Protein AF-A0A1G0GWK0-F1 (afdb_monomer)

Structure (mmCIF, N/CA/C/O backbone):
data_AF-A0A1G0GWK0-F1
#
_entry.id   AF-A0A1G0GWK0-F1
#
loop_
_atom_site.group_PDB
_atom_site.id
_atom_site.type_symbol
_atom_site.label_atom_id
_atom_site.label_alt_id
_atom_site.label_comp_id
_atom_site.label_asym_id
_atom_site.label_entity_id
_atom_site.label_seq_id
_atom_site.pdbx_PDB_ins_code
_atom_site.Cartn_x
_atom_site.Cartn_y
_atom_site.Cartn_z
_atom_site.occupancy
_atom_site.B_iso_or_equiv
_atom_site.auth_seq_id
_atom_site.auth_comp_id
_atom_site.auth_asym_id
_atom_site.auth_atom_id
_atom_site.pdbx_PDB_model_num
ATOM 1 N N . MET A 1 1 ? -41.507 -50.894 -5.146 1.00 41.31 1 MET A N 1
ATOM 2 C CA . MET A 1 1 ? -40.171 -50.684 -4.554 1.00 41.31 1 MET A CA 1
ATOM 3 C C . MET A 1 1 ? -39.575 -49.450 -5.213 1.00 41.31 1 MET A C 1
ATOM 5 O O . MET A 1 1 ? -39.566 -49.416 -6.433 1.00 41.31 1 MET A O 1
ATOM 9 N N . PHE A 1 2 ? -39.192 -48.465 -4.396 1.00 44.91 2 PHE A N 1
ATOM 10 C CA . PHE A 1 2 ? -38.418 -47.251 -4.705 1.00 44.91 2 PHE A CA 1
ATOM 11 C C . PHE A 1 2 ? -38.977 -46.267 -5.744 1.00 44.91 2 PHE A C 1
ATOM 13 O O . PHE A 1 2 ? -38.664 -46.309 -6.928 1.00 44.91 2 PHE A O 1
ATOM 20 N N . ARG A 1 3 ? -39.774 -45.314 -5.246 1.00 40.47 3 ARG A N 1
ATOM 21 C CA . ARG A 1 3 ? -39.904 -43.981 -5.837 1.00 40.47 3 ARG A CA 1
ATOM 22 C C . ARG A 1 3 ? -39.007 -43.086 -4.974 1.00 40.47 3 ARG A C 1
ATOM 24 O O . ARG A 1 3 ? -39.454 -42.626 -3.931 1.00 40.47 3 ARG A O 1
ATOM 31 N N . ASP A 1 4 ? -37.729 -42.977 -5.331 1.00 44.66 4 ASP A N 1
ATOM 32 C CA . ASP A 1 4 ? -36.796 -42.113 -4.606 1.00 44.66 4 ASP A CA 1
ATOM 33 C C . ASP A 1 4 ? -37.196 -40.653 -4.833 1.00 44.66 4 ASP A C 1
ATOM 35 O O . ASP A 1 4 ? -37.146 -40.127 -5.948 1.00 44.66 4 ASP A O 1
ATOM 39 N N . GLU A 1 5 ? -37.647 -40.014 -3.757 1.00 48.47 5 GLU A N 1
ATOM 40 C CA . GLU A 1 5 ? -37.810 -38.572 -3.660 1.00 48.47 5 GLU A CA 1
ATOM 41 C C . GLU A 1 5 ? -36.433 -37.918 -3.784 1.00 48.47 5 GLU A C 1
ATOM 43 O O . GLU A 1 5 ? -35.683 -37.799 -2.816 1.00 48.47 5 GLU A O 1
ATOM 48 N N . PHE A 1 6 ? -36.096 -37.438 -4.979 1.00 46.56 6 PHE A N 1
ATOM 49 C CA . PHE A 1 6 ? -35.069 -36.412 -5.112 1.00 46.56 6 PHE A CA 1
ATOM 50 C C . PHE A 1 6 ? -35.643 -35.103 -4.555 1.00 46.56 6 PHE A C 1
ATOM 52 O O . PHE A 1 6 ? -36.141 -34.251 -5.289 1.00 46.56 6 PHE A O 1
ATOM 59 N N . GLN A 1 7 ? -35.605 -34.941 -3.230 1.00 51.09 7 GLN A N 1
ATOM 60 C CA . GLN A 1 7 ? -35.733 -33.620 -2.633 1.00 51.09 7 GLN A CA 1
ATOM 61 C C . GLN A 1 7 ? -34.486 -32.825 -3.019 1.00 51.09 7 GLN A C 1
ATOM 63 O O . GLN A 1 7 ? -33.427 -32.961 -2.405 1.00 51.09 7 GLN A O 1
ATOM 68 N N . SER A 1 8 ? -34.588 -32.002 -4.065 1.00 58.47 8 SER A N 1
ATOM 69 C CA . SER A 1 8 ? -33.568 -30.997 -4.335 1.00 58.47 8 SER A CA 1
ATOM 70 C C . SER A 1 8 ? -33.586 -30.021 -3.165 1.00 58.47 8 SER A C 1
ATOM 72 O O . SER A 1 8 ? -34.461 -29.158 -3.068 1.00 58.47 8 SER A O 1
ATOM 74 N N . LYS A 1 9 ? -32.653 -30.188 -2.231 1.00 62.06 9 LYS A N 1
ATOM 75 C CA . LYS A 1 9 ? -32.459 -29.233 -1.149 1.00 62.06 9 LYS A CA 1
ATOM 76 C C . LYS A 1 9 ? -32.056 -27.909 -1.799 1.00 62.06 9 LYS A C 1
ATOM 78 O O . LYS A 1 9 ? -30.954 -27.796 -2.334 1.00 62.06 9 LYS A O 1
ATOM 83 N N . ILE A 1 10 ? -32.974 -26.945 -1.837 1.00 62.72 10 ILE A N 1
ATOM 84 C CA . ILE A 1 10 ? -32.680 -25.601 -2.331 1.00 62.72 10 ILE A CA 1
ATOM 85 C C . ILE A 1 10 ? -31.721 -24.982 -1.320 1.00 62.72 10 ILE A C 1
ATOM 87 O O . ILE A 1 10 ? -32.115 -24.677 -0.199 1.00 62.72 10 ILE A O 1
ATOM 91 N N . PHE A 1 11 ? -30.457 -24.848 -1.710 1.00 58.50 11 PHE A N 1
ATOM 92 C CA . PHE A 1 11 ? -29.484 -24.085 -0.944 1.00 58.50 11 PHE A CA 1
ATOM 93 C C . PHE A 1 11 ? -29.756 -22.606 -1.169 1.00 58.50 11 PHE A C 1
ATOM 95 O O . PHE A 1 11 ? -29.617 -22.094 -2.282 1.00 58.50 11 PHE A O 1
ATOM 102 N N . THR A 1 12 ? -30.162 -21.923 -0.109 1.00 66.56 12 THR A N 1
ATOM 103 C CA . THR A 1 12 ? -30.250 -20.472 -0.101 1.00 66.56 12 THR A CA 1
ATOM 104 C C . THR A 1 12 ? -28.905 -19.881 0.290 1.00 66.56 12 THR A C 1
ATOM 106 O O . THR A 1 12 ? -28.036 -20.533 0.869 1.00 66.56 12 THR A O 1
ATOM 109 N N . LEU A 1 13 ? -28.726 -18.598 0.001 1.00 65.44 13 LEU A N 1
ATOM 110 C CA . LEU A 1 13 ? -27.502 -17.889 0.345 1.00 65.44 13 LEU A CA 1
ATOM 111 C C . LEU A 1 13 ? -27.291 -17.810 1.878 1.00 65.44 13 LEU A C 1
ATOM 113 O O . LEU A 1 13 ? -26.202 -17.472 2.325 1.00 65.44 13 LEU A O 1
ATOM 117 N N . ALA A 1 14 ? -28.320 -18.097 2.690 1.00 66.75 14 ALA A N 1
ATOM 118 C CA . ALA A 1 14 ? -28.254 -18.136 4.154 1.00 66.75 14 ALA A CA 1
ATOM 119 C C . ALA A 1 14 ? -27.715 -19.477 4.677 1.00 66.75 14 ALA A C 1
ATOM 121 O O . ALA A 1 14 ? -27.259 -19.554 5.814 1.00 66.75 14 ALA A O 1
ATOM 122 N N . ASP A 1 15 ? -27.727 -20.509 3.830 1.00 73.75 15 ASP A N 1
ATOM 123 C CA . ASP A 1 15 ? -27.203 -21.841 4.137 1.00 73.75 15 ASP A CA 1
ATOM 124 C C . ASP A 1 15 ? -25.694 -21.950 3.856 1.00 73.75 15 ASP A C 1
ATOM 126 O O . ASP A 1 15 ? -25.072 -22.979 4.129 1.00 73.75 15 ASP A O 1
ATOM 130 N N . LEU A 1 16 ? -25.089 -20.899 3.288 1.00 70.62 16 LEU A N 1
ATOM 131 C CA . LEU A 1 16 ? -23.655 -20.841 3.031 1.00 70.62 16 LEU A CA 1
ATOM 132 C C . LEU A 1 16 ? -22.878 -20.552 4.324 1.00 70.62 16 LEU A C 1
ATOM 134 O O . LEU A 1 16 ? -23.284 -19.692 5.108 1.00 70.62 16 LEU A O 1
ATOM 138 N N . PRO A 1 17 ? -21.711 -21.193 4.528 1.00 72.88 17 PRO A N 1
ATOM 139 C CA . PRO A 1 17 ? -20.838 -20.875 5.647 1.00 72.88 17 PRO A CA 1
ATOM 140 C C . PRO A 1 17 ? -20.476 -19.389 5.667 1.00 72.88 17 PRO A C 1
ATOM 142 O O . PRO A 1 17 ? -20.107 -18.816 4.635 1.00 72.88 17 PRO A O 1
ATOM 145 N N . SER A 1 18 ? -20.500 -18.789 6.859 1.00 65.44 18 SER A N 1
ATOM 146 C CA . SER A 1 18 ? -20.156 -17.380 7.093 1.00 65.44 18 SER A CA 1
ATOM 147 C C . SER A 1 18 ? -18.813 -17.012 6.463 1.00 65.44 18 SER A C 1
ATOM 149 O O . SER A 1 18 ? -18.661 -15.936 5.904 1.00 65.44 18 SER A O 1
ATOM 151 N N . GLU A 1 19 ? -17.864 -17.943 6.481 1.00 63.78 19 GLU A N 1
ATOM 152 C CA . GLU A 1 19 ? -16.523 -17.812 5.914 1.00 63.78 19 GLU A CA 1
ATOM 153 C C . GLU A 1 19 ? -16.515 -17.642 4.385 1.00 63.78 19 GLU A C 1
ATOM 155 O O . GLU A 1 19 ? -15.730 -16.859 3.853 1.00 63.78 19 GLU A O 1
ATOM 160 N N . ILE A 1 20 ? -17.414 -18.322 3.661 1.00 65.62 20 ILE A N 1
ATOM 161 C CA . ILE A 1 20 ? -17.544 -18.185 2.201 1.00 65.62 20 ILE A CA 1
ATOM 162 C C . ILE A 1 20 ? -18.174 -16.836 1.854 1.00 65.62 20 ILE A C 1
ATOM 164 O O . ILE A 1 20 ? -17.690 -16.133 0.963 1.00 65.62 20 ILE A O 1
ATOM 168 N N . LEU A 1 21 ? -19.219 -16.449 2.587 1.00 66.25 21 LEU A N 1
ATOM 169 C CA . LEU A 1 21 ? -19.873 -15.155 2.407 1.00 66.25 21 LEU A CA 1
ATOM 170 C C . LEU A 1 21 ? -18.905 -13.999 2.727 1.00 66.25 21 LEU A C 1
ATOM 172 O O . LEU A 1 21 ? -18.841 -13.016 1.988 1.00 66.25 21 LEU A O 1
ATOM 176 N N . GLN A 1 22 ? -18.091 -14.149 3.776 1.00 60.97 22 GLN A N 1
ATOM 177 C CA . GLN A 1 22 ? -17.160 -13.125 4.251 1.00 60.97 22 GLN A CA 1
ATOM 178 C C . GLN A 1 22 ? -15.918 -12.965 3.378 1.00 60.97 22 GLN A C 1
ATOM 180 O O . GLN A 1 22 ? -15.564 -11.846 3.019 1.00 60.97 22 GLN A O 1
ATOM 185 N N . ASN A 1 23 ? -15.274 -14.068 3.001 1.00 59.81 23 ASN A N 1
ATOM 186 C CA . ASN A 1 23 ? -13.989 -14.009 2.305 1.00 59.81 23 ASN A CA 1
ATOM 187 C C . ASN A 1 23 ? -14.124 -13.967 0.785 1.00 59.81 23 ASN A C 1
ATOM 189 O O . ASN A 1 23 ? -13.187 -13.567 0.099 1.00 59.81 23 ASN A O 1
ATOM 193 N N . ARG A 1 24 ? -15.260 -14.411 0.226 1.00 62.31 24 ARG A N 1
ATOM 194 C CA . ARG A 1 24 ? -15.440 -14.437 -1.230 1.00 62.31 24 ARG A CA 1
ATOM 195 C C . ARG A 1 24 ? -16.438 -13.416 -1.726 1.00 62.31 24 ARG A C 1
ATOM 197 O O . ARG A 1 24 ? -16.089 -12.721 -2.667 1.00 62.31 24 ARG A O 1
ATOM 204 N N . MET A 1 25 ? -17.627 -13.288 -1.137 1.00 65.44 25 MET A N 1
ATOM 205 C CA . MET A 1 25 ? -18.639 -12.369 -1.684 1.00 65.44 25 MET A CA 1
ATOM 206 C C . MET A 1 25 ? -18.322 -10.897 -1.407 1.00 65.44 25 MET A C 1
ATOM 208 O O . MET A 1 25 ? -18.443 -10.076 -2.312 1.00 65.44 25 MET A O 1
ATOM 212 N N . ALA A 1 26 ? -17.841 -10.568 -0.207 1.00 61.34 26 ALA A N 1
ATOM 213 C CA . ALA A 1 26 ? -17.486 -9.199 0.188 1.00 61.34 26 ALA A CA 1
ATOM 214 C C . ALA A 1 26 ? -16.550 -8.489 -0.793 1.00 61.34 26 ALA A C 1
ATOM 216 O O . ALA A 1 26 ? -16.709 -7.310 -1.098 1.00 61.34 26 ALA A O 1
ATOM 217 N N . CYS A 1 27 ? -15.569 -9.230 -1.308 1.00 58.72 27 CYS A N 1
ATOM 218 C CA . CYS A 1 27 ? -14.576 -8.703 -2.231 1.00 58.72 27 CYS A CA 1
ATOM 219 C C . CYS A 1 27 ? -15.203 -8.266 -3.566 1.00 58.72 27 CYS A C 1
ATOM 221 O O . CYS A 1 27 ? -14.653 -7.391 -4.235 1.00 58.72 27 CYS A O 1
ATOM 223 N N . TRP A 1 28 ? -16.370 -8.802 -3.938 1.00 64.62 28 TRP A N 1
ATOM 224 C CA . TRP A 1 28 ? -17.066 -8.470 -5.186 1.00 64.62 28 TRP A CA 1
ATOM 225 C C . TRP A 1 28 ? -18.140 -7.401 -5.013 1.00 64.62 28 TRP A C 1
ATOM 227 O O . TRP A 1 28 ? -18.301 -6.587 -5.914 1.00 64.62 28 TRP A O 1
ATOM 237 N N . LEU A 1 29 ? -18.780 -7.322 -3.847 1.00 70.31 29 LEU A N 1
ATOM 238 C CA . LEU A 1 29 ? -19.863 -6.372 -3.581 1.00 70.31 29 LEU A CA 1
ATOM 239 C C . LEU A 1 29 ? -19.340 -4.956 -3.292 1.00 70.31 29 LEU A C 1
ATOM 241 O O . LEU A 1 29 ? -18.248 -4.780 -2.734 1.00 70.31 29 LEU A O 1
ATOM 245 N N . ASP A 1 30 ? -20.087 -3.938 -3.706 1.00 63.88 30 ASP A N 1
ATOM 246 C CA . ASP A 1 30 ? -19.838 -2.545 -3.324 1.00 63.88 30 ASP A CA 1
ATOM 247 C C . ASP A 1 30 ? -20.617 -2.151 -2.051 1.00 63.88 30 ASP A C 1
ATOM 249 O O . ASP A 1 30 ? -21.345 -2.958 -1.470 1.00 63.88 30 ASP A O 1
ATOM 253 N N . ALA A 1 31 ? -20.428 -0.922 -1.558 1.00 63.38 31 ALA A N 1
ATOM 254 C CA . ALA A 1 31 ? -21.109 -0.467 -0.343 1.00 63.38 31 ALA A CA 1
ATOM 255 C C . ALA A 1 31 ? -22.639 -0.471 -0.469 1.00 63.38 31 ALA A C 1
ATOM 257 O O . ALA A 1 31 ? -23.332 -0.702 0.527 1.00 63.38 31 ALA A O 1
ATOM 258 N N . GLN A 1 32 ? -23.170 -0.208 -1.663 1.00 67.81 32 GLN A N 1
ATOM 259 C CA . GLN A 1 32 ? -24.605 -0.128 -1.887 1.00 67.81 32 GLN A CA 1
ATOM 260 C C . GLN A 1 32 ? -25.221 -1.525 -1.886 1.00 67.81 32 GLN A C 1
ATOM 262 O O . GLN A 1 32 ? -26.211 -1.754 -1.190 1.00 67.81 32 GLN A O 1
ATOM 267 N N . ASP A 1 33 ? -24.571 -2.475 -2.552 1.00 74.19 33 ASP A N 1
ATOM 268 C CA . ASP A 1 33 ? -24.939 -3.884 -2.509 1.00 74.19 33 ASP A CA 1
ATOM 269 C C . ASP A 1 33 ? -24.912 -4.419 -1.076 1.00 74.19 33 ASP A C 1
ATOM 271 O O . ASP A 1 33 ? -25.891 -5.001 -0.608 1.00 74.19 33 ASP A O 1
ATOM 275 N N . LEU A 1 34 ? -23.824 -4.178 -0.335 1.00 70.44 34 LEU A N 1
ATOM 276 C CA . LEU A 1 34 ? -23.693 -4.619 1.059 1.00 70.44 34 LEU A CA 1
ATOM 277 C C . LEU A 1 34 ? -24.789 -4.018 1.954 1.00 70.44 34 LEU A C 1
ATOM 279 O O . LEU A 1 34 ? -25.343 -4.715 2.808 1.00 70.44 34 LEU A O 1
ATOM 283 N N . SER A 1 35 ? -25.137 -2.745 1.739 1.00 68.19 35 SER A N 1
ATOM 284 C CA . SER A 1 35 ? -26.237 -2.075 2.438 1.00 68.19 35 SER A CA 1
ATOM 285 C C . SER A 1 35 ? -27.580 -2.732 2.127 1.00 68.19 35 SER A C 1
ATOM 287 O O . SER A 1 35 ? -28.302 -3.098 3.057 1.00 68.19 35 SER A O 1
ATOM 289 N N . HIS A 1 36 ? -27.893 -2.959 0.848 1.00 75.75 36 HIS A N 1
ATOM 290 C CA . HIS A 1 36 ? -29.125 -3.628 0.439 1.00 75.75 36 HIS A CA 1
ATOM 291 C C . HIS A 1 36 ? -29.212 -5.036 1.029 1.00 75.75 36 HIS A C 1
ATOM 293 O O . HIS A 1 36 ? -30.216 -5.371 1.654 1.00 75.75 36 HIS A O 1
ATOM 299 N N . PHE A 1 37 ? -28.142 -5.832 0.942 1.00 73.38 37 PHE A N 1
ATOM 300 C CA . PHE A 1 37 ? -28.111 -7.168 1.531 1.00 73.38 37 PHE A CA 1
ATOM 301 C C . PHE A 1 37 ? -28.345 -7.139 3.044 1.00 73.38 37 PHE A C 1
ATOM 303 O O . PHE A 1 37 ? -29.131 -7.943 3.549 1.00 73.38 37 PHE A O 1
ATOM 310 N N . SER A 1 38 ? -27.755 -6.180 3.766 1.00 73.31 38 SER A N 1
ATOM 311 C CA . SER A 1 38 ? -27.957 -6.029 5.214 1.00 73.31 38 SER A CA 1
ATOM 312 C C . SER A 1 38 ? -29.414 -5.756 5.615 1.00 73.31 38 SER A C 1
ATOM 314 O O . SER A 1 38 ? -29.785 -6.018 6.755 1.00 73.31 38 SER A O 1
ATOM 316 N N . GLN A 1 39 ? -30.251 -5.266 4.697 1.00 76.19 39 GLN A N 1
ATOM 317 C CA . GLN A 1 39 ? -31.659 -4.947 4.953 1.00 76.19 39 GLN A CA 1
ATOM 318 C C . GLN A 1 39 ? -32.609 -6.110 4.630 1.00 76.19 39 GLN A C 1
ATOM 320 O O . GLN A 1 39 ? -33.768 -6.084 5.035 1.00 76.19 39 GLN A O 1
ATOM 325 N N . THR A 1 40 ? -32.137 -7.143 3.924 1.00 81.25 40 THR A N 1
ATOM 326 C CA . THR A 1 40 ? -32.997 -8.246 3.453 1.00 81.25 40 THR A CA 1
ATOM 327 C C . THR A 1 40 ? -33.335 -9.281 4.525 1.00 81.25 40 THR A C 1
ATOM 329 O O . THR A 1 40 ? -34.378 -9.926 4.444 1.00 81.25 40 THR A O 1
ATOM 332 N N . SER A 1 41 ? -32.482 -9.477 5.535 1.00 75.38 41 SER A N 1
ATOM 333 C CA . SER A 1 41 ? -32.759 -10.408 6.636 1.00 75.38 41 SER A CA 1
ATOM 334 C C . SER A 1 41 ? -31.953 -10.062 7.883 1.00 75.38 41 SER A C 1
ATOM 336 O O . SER A 1 41 ? -30.902 -9.435 7.793 1.00 75.38 41 SER A O 1
ATOM 338 N N . HIS A 1 42 ? -32.401 -10.516 9.058 1.00 68.81 42 HIS A N 1
ATOM 339 C CA . HIS A 1 42 ? -31.651 -10.321 10.303 1.00 68.81 42 HIS A CA 1
ATOM 340 C C . HIS A 1 42 ? -30.299 -11.054 10.291 1.00 68.81 42 HIS A C 1
ATOM 342 O O . HIS A 1 42 ? -29.307 -10.522 10.780 1.00 68.81 42 HIS A O 1
ATOM 348 N N . SER A 1 43 ? -30.240 -12.241 9.678 1.00 70.25 43 SER A N 1
ATOM 349 C CA . SER A 1 43 ? -28.993 -12.992 9.499 1.00 70.25 43 SER A CA 1
ATOM 350 C C . SER A 1 43 ? -27.999 -12.205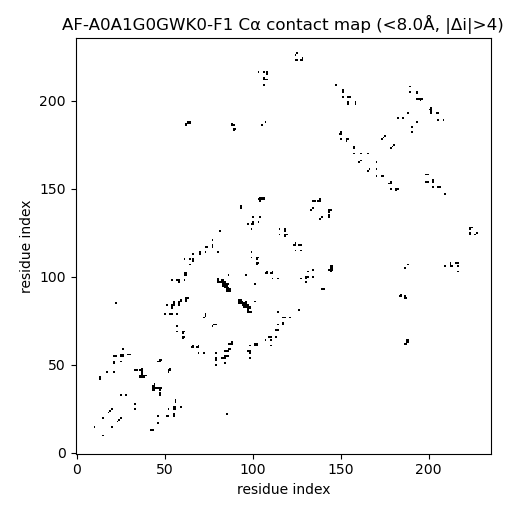 8.641 1.00 70.25 43 SER A C 1
ATOM 352 O O . SER A 1 43 ? -26.851 -12.007 9.038 1.00 70.25 43 SER A O 1
ATOM 354 N N . TYR A 1 44 ? -28.457 -11.637 7.525 1.00 69.06 44 TYR A N 1
ATOM 355 C CA . TYR A 1 44 ? -27.629 -10.789 6.673 1.00 69.06 44 TYR A CA 1
ATOM 356 C C . TYR A 1 44 ? -27.281 -9.467 7.330 1.00 69.06 44 TYR A C 1
ATOM 358 O O . TYR A 1 44 ? -26.132 -9.056 7.270 1.00 69.06 44 TYR A O 1
ATOM 366 N N . TYR A 1 45 ? -28.201 -8.835 8.045 1.00 69.50 45 TYR A N 1
ATOM 367 C CA . TYR A 1 45 ? -27.888 -7.685 8.879 1.00 69.50 45 TYR A CA 1
ATOM 368 C C . TYR A 1 45 ? -26.736 -7.994 9.841 1.00 69.50 45 TYR A C 1
ATOM 370 O O . TYR A 1 45 ? -25.764 -7.244 9.889 1.00 69.50 45 TYR A O 1
ATOM 378 N N . THR A 1 46 ? -26.789 -9.123 10.559 1.00 65.31 46 THR A N 1
ATOM 379 C CA . THR A 1 46 ? -25.702 -9.527 11.462 1.00 65.31 46 THR A CA 1
ATOM 380 C C . THR A 1 46 ? -24.411 -9.859 10.718 1.00 65.31 46 THR A C 1
ATOM 382 O O . THR A 1 46 ? -23.340 -9.489 11.190 1.00 65.31 46 THR A O 1
ATOM 385 N N . LEU A 1 47 ? -24.504 -10.478 9.539 1.00 62.56 47 LEU A N 1
ATOM 386 C CA . LEU A 1 47 ? -23.369 -10.841 8.696 1.00 62.56 47 LEU A CA 1
ATOM 387 C C . LEU A 1 47 ? -22.684 -9.608 8.081 1.00 62.56 47 LEU A C 1
ATOM 389 O O . LEU A 1 47 ? -21.467 -9.521 8.112 1.00 62.56 47 LEU A O 1
ATOM 393 N N . PHE A 1 48 ? -23.444 -8.632 7.579 1.00 59.41 48 PHE A N 1
ATOM 394 C CA . PHE A 1 48 ? -22.977 -7.401 6.918 1.00 59.41 48 PHE A CA 1
ATOM 395 C C . PHE A 1 48 ? -22.678 -6.253 7.887 1.00 59.41 48 PHE A C 1
ATOM 397 O O . PHE A 1 48 ? -21.902 -5.360 7.553 1.00 59.41 48 PHE A O 1
ATOM 404 N N . LYS A 1 49 ? -23.175 -6.312 9.129 1.00 60.41 49 LYS A N 1
ATOM 405 C CA . LYS A 1 49 ? -22.626 -5.532 10.250 1.00 60.41 49 LYS A CA 1
ATOM 406 C C . LYS A 1 49 ? -21.398 -6.176 10.898 1.00 60.41 49 LYS A C 1
ATOM 408 O O . LYS A 1 49 ? -20.783 -5.543 11.757 1.00 60.41 49 LYS A O 1
ATOM 413 N N . TYR A 1 50 ? -21.037 -7.397 10.504 1.00 61.25 50 TYR A N 1
ATOM 414 C CA . TYR A 1 50 ? -19.944 -8.154 11.101 1.00 61.25 50 TYR A CA 1
ATOM 415 C C . TYR A 1 50 ? -18.587 -7.489 10.798 1.00 61.25 50 TYR A C 1
ATOM 417 O O . TYR A 1 50 ? -18.326 -7.132 9.644 1.00 61.25 50 TYR A O 1
ATOM 425 N N . PRO A 1 51 ? -17.695 -7.341 11.797 1.00 65.38 51 PRO A N 1
ATOM 426 C CA . PRO A 1 51 ? -16.400 -6.683 11.618 1.00 65.38 51 PRO A CA 1
ATOM 427 C C . PRO A 1 51 ? -15.566 -7.223 10.436 1.00 65.38 51 PRO A C 1
ATOM 429 O O . PRO A 1 51 ? -15.059 -6.404 9.676 1.00 65.38 51 PRO A O 1
ATOM 432 N N . PRO A 1 52 ? -15.484 -8.544 10.175 1.00 70.44 52 PRO A N 1
ATOM 433 C CA . PRO A 1 52 ? -14.810 -9.101 8.998 1.00 70.44 52 PRO A CA 1
ATOM 434 C C . PRO A 1 52 ? -15.257 -8.542 7.644 1.00 70.44 52 PRO A C 1
ATOM 436 O O . PRO A 1 52 ? -14.408 -8.335 6.783 1.00 70.44 52 PRO A O 1
ATOM 439 N N . LEU A 1 53 ? -16.547 -8.234 7.446 1.00 75.50 53 LEU A N 1
ATOM 440 C CA . LEU A 1 53 ? -17.018 -7.669 6.174 1.00 75.50 53 LEU A CA 1
ATOM 441 C C . LEU A 1 53 ? -16.615 -6.209 5.995 1.00 75.50 53 LEU A C 1
ATOM 443 O O . LEU A 1 53 ? -16.189 -5.820 4.909 1.00 75.50 53 LEU A O 1
ATOM 447 N N . LYS A 1 54 ? -16.666 -5.416 7.067 1.00 82.69 54 LYS A N 1
ATOM 448 C CA . LYS A 1 54 ? -16.164 -4.036 7.043 1.00 82.69 54 LYS A CA 1
ATOM 449 C C . LYS A 1 54 ? -14.655 -3.979 6.820 1.00 82.69 54 LYS A C 1
ATOM 451 O O . LYS A 1 54 ? -14.186 -3.116 6.088 1.00 82.69 54 LYS A O 1
ATOM 456 N N . VAL A 1 55 ? -13.907 -4.914 7.406 1.00 88.50 55 VAL A N 1
ATOM 457 C CA . VAL A 1 55 ? -12.457 -5.039 7.199 1.00 88.50 55 VAL A CA 1
ATOM 458 C C . VAL A 1 55 ? -12.148 -5.435 5.759 1.00 88.50 55 VAL A C 1
ATOM 460 O O . VAL A 1 55 ? -11.307 -4.800 5.131 1.00 88.50 55 VAL A O 1
ATOM 463 N N . ALA A 1 56 ? -12.859 -6.420 5.203 1.00 86.12 56 ALA A N 1
ATOM 464 C CA . ALA A 1 56 ? -12.707 -6.808 3.802 1.00 86.12 56 ALA A CA 1
ATOM 465 C C . ALA A 1 56 ? -13.039 -5.648 2.848 1.00 86.12 56 ALA A C 1
ATOM 467 O O . ALA A 1 56 ? -12.322 -5.423 1.873 1.00 86.12 56 ALA A O 1
ATOM 468 N N . TYR A 1 57 ? -14.092 -4.879 3.146 1.00 87.50 57 TYR A N 1
ATOM 469 C CA . TYR A 1 57 ? -14.455 -3.700 2.365 1.00 87.50 57 TYR A CA 1
ATOM 470 C C . TYR A 1 57 ? -13.395 -2.595 2.464 1.00 87.50 57 TYR A C 1
ATOM 472 O O . TYR A 1 57 ? -12.967 -2.084 1.433 1.00 87.50 57 TYR A O 1
ATOM 480 N N . LEU A 1 58 ? -12.905 -2.280 3.669 1.00 94.38 58 LEU A N 1
ATOM 481 C CA . LEU A 1 58 ? -11.804 -1.334 3.867 1.00 94.38 58 LEU A CA 1
ATOM 482 C C . LEU A 1 58 ? -10.563 -1.762 3.073 1.00 94.38 58 LEU A C 1
ATOM 484 O O . LEU A 1 58 ? -10.042 -0.973 2.293 1.00 94.38 58 LEU A O 1
ATOM 488 N N . LEU A 1 59 ? -10.130 -3.020 3.207 1.00 95.38 59 LEU A N 1
ATOM 489 C CA . LEU A 1 59 ? -8.983 -3.562 2.473 1.00 95.38 59 LEU A CA 1
ATOM 490 C C . LEU A 1 59 ? -9.172 -3.455 0.958 1.00 95.38 59 LEU A C 1
ATOM 492 O O . LEU A 1 59 ? -8.239 -3.080 0.257 1.00 95.38 59 LEU A O 1
ATOM 496 N N . LYS A 1 60 ? -10.378 -3.721 0.447 1.00 93.62 60 LYS A N 1
ATOM 497 C CA . LYS A 1 60 ? -10.702 -3.544 -0.975 1.00 93.62 60 LYS A CA 1
ATOM 498 C C . LYS A 1 60 ? -10.496 -2.097 -1.430 1.00 93.62 60 LYS A C 1
ATOM 500 O O . LYS A 1 60 ? -9.934 -1.896 -2.503 1.00 93.62 60 LYS A O 1
ATOM 505 N N . GLN A 1 61 ? -10.933 -1.106 -0.650 1.00 95.19 61 GLN A N 1
ATOM 506 C CA . GLN A 1 61 ? -10.762 0.308 -1.017 1.00 95.19 61 GLN A CA 1
ATOM 507 C C . GLN A 1 61 ? -9.308 0.764 -0.915 1.00 95.19 61 GLN A C 1
ATOM 509 O O . GLN A 1 61 ? -8.814 1.456 -1.800 1.00 95.19 61 GLN A O 1
ATOM 514 N N . VAL A 1 62 ? -8.593 0.286 0.103 1.00 97.19 62 VAL A N 1
ATOM 515 C CA . VAL A 1 62 ? -7.159 0.534 0.269 1.00 97.19 62 VAL A CA 1
ATOM 516 C C . VAL A 1 62 ? -6.362 -0.037 -0.903 1.00 97.19 62 VAL A C 1
ATOM 518 O O . VAL A 1 62 ? -5.535 0.661 -1.477 1.00 97.19 62 VAL A O 1
ATOM 521 N N . VAL A 1 63 ? -6.650 -1.274 -1.319 1.00 95.56 63 VAL A N 1
ATOM 522 C CA . VAL A 1 63 ? -6.012 -1.904 -2.486 1.00 95.56 63 VAL A CA 1
ATOM 523 C C . VAL A 1 63 ? -6.276 -1.125 -3.769 1.00 95.56 63 VAL A C 1
ATOM 525 O O . VAL A 1 63 ? -5.392 -1.040 -4.613 1.00 95.56 63 VAL A O 1
ATOM 528 N N . LYS A 1 64 ? -7.475 -0.557 -3.923 1.00 93.81 64 LYS A N 1
ATOM 529 C CA . LYS A 1 64 ? -7.845 0.277 -5.074 1.00 93.81 64 LYS A CA 1
ATOM 530 C C . LYS A 1 64 ? -7.254 1.689 -5.024 1.00 93.81 64 LYS A C 1
ATOM 532 O O . LYS A 1 64 ? -7.379 2.410 -6.015 1.00 93.81 64 LYS A O 1
ATOM 537 N N . SER A 1 65 ? -6.637 2.066 -3.904 1.00 94.81 65 SER A N 1
ATOM 538 C CA . SER A 1 65 ? -6.194 3.427 -3.603 1.00 94.81 65 SER A CA 1
ATOM 539 C C . SER A 1 65 ? -7.328 4.454 -3.726 1.00 94.81 65 SER A C 1
ATOM 541 O O . SER A 1 65 ? -7.152 5.527 -4.296 1.00 94.81 65 SER A O 1
ATOM 543 N N . ASP A 1 66 ? -8.512 4.102 -3.212 1.00 95.38 66 ASP A N 1
ATOM 544 C CA . ASP A 1 66 ? -9.668 5.000 -3.108 1.00 95.38 66 ASP A CA 1
ATOM 545 C C . ASP A 1 66 ? -9.629 5.740 -1.762 1.00 95.38 66 ASP A C 1
ATOM 547 O O . ASP A 1 66 ? -10.130 5.259 -0.741 1.00 95.38 66 ASP A O 1
ATOM 551 N N . TYR A 1 67 ? -8.957 6.892 -1.763 1.00 95.81 67 TYR A N 1
ATOM 552 C CA . TYR A 1 67 ? -8.695 7.696 -0.570 1.00 95.81 67 TYR A CA 1
A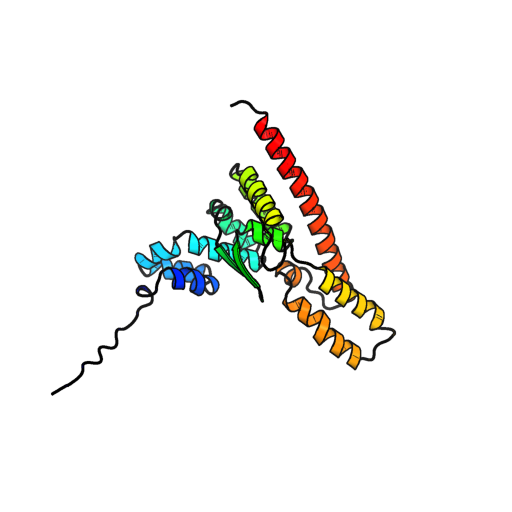TOM 553 C C . TYR A 1 67 ? -9.984 8.194 0.104 1.00 95.81 67 TYR A C 1
ATOM 555 O O . TYR A 1 67 ? -10.125 8.060 1.322 1.00 95.81 67 TYR A O 1
ATOM 563 N N . ASP A 1 68 ? -10.947 8.682 -0.681 1.00 95.69 68 ASP A N 1
ATOM 564 C CA . ASP A 1 68 ? -12.197 9.274 -0.186 1.00 95.69 68 ASP A CA 1
ATOM 565 C C . ASP A 1 68 ? -13.087 8.219 0.490 1.00 95.69 68 ASP A C 1
ATOM 567 O O . ASP A 1 68 ? -13.642 8.433 1.579 1.00 95.69 68 ASP A O 1
ATOM 571 N N . SER A 1 69 ? -13.196 7.036 -0.127 1.00 93.44 69 SER A N 1
ATOM 572 C CA . SER A 1 69 ? -13.930 5.915 0.461 1.00 93.44 69 SER A CA 1
ATOM 573 C C . SER A 1 69 ? -13.275 5.439 1.756 1.00 93.44 69 SER A C 1
ATOM 575 O O . SER A 1 69 ? -13.978 5.146 2.726 1.00 93.44 69 SER A O 1
ATOM 577 N N . VAL A 1 70 ? -11.940 5.360 1.799 1.00 97.00 70 VAL A N 1
ATOM 578 C CA . VAL A 1 70 ? -11.206 4.958 3.008 1.00 97.00 70 VAL A CA 1
ATOM 579 C C . VAL A 1 70 ? -11.432 5.955 4.140 1.00 97.00 70 VAL A C 1
ATOM 581 O O . VAL A 1 70 ? -11.780 5.532 5.242 1.00 97.00 70 VAL A O 1
ATOM 584 N N . GLU A 1 71 ? -11.310 7.257 3.884 1.00 96.81 71 GLU A N 1
ATOM 585 C CA . GLU A 1 71 ? -11.559 8.291 4.893 1.00 96.81 71 GLU A CA 1
ATOM 586 C C . GLU A 1 71 ? -12.992 8.202 5.442 1.00 96.81 71 GLU A C 1
ATOM 588 O O . GLU A 1 71 ? -13.198 8.144 6.656 1.00 96.81 71 GLU A O 1
ATOM 593 N N . THR A 1 72 ? -13.982 8.045 4.557 1.00 94.81 72 THR A N 1
ATOM 594 C CA . THR A 1 72 ? -15.392 7.869 4.943 1.00 94.81 72 THR A CA 1
ATOM 595 C C . THR A 1 72 ? -15.599 6.655 5.857 1.00 94.81 72 THR A C 1
ATOM 597 O O . THR A 1 72 ? -16.323 6.739 6.854 1.00 94.81 72 THR A O 1
ATOM 600 N N . ILE A 1 73 ? -14.967 5.516 5.550 1.00 92.94 73 ILE A N 1
ATOM 601 C CA . ILE A 1 73 ? -15.052 4.296 6.369 1.00 92.94 73 ILE A CA 1
ATOM 602 C C . ILE A 1 73 ? -14.406 4.519 7.744 1.00 92.94 73 ILE A C 1
ATOM 604 O O . ILE A 1 73 ? -14.965 4.107 8.764 1.00 92.94 73 ILE A O 1
ATOM 608 N N . LEU A 1 74 ? -13.239 5.164 7.789 1.00 95.88 74 LEU A N 1
ATOM 609 C CA . LEU A 1 74 ? -12.477 5.366 9.023 1.00 95.88 74 LEU A CA 1
ATOM 610 C C . LEU A 1 74 ? -13.090 6.429 9.942 1.00 95.88 74 LEU A C 1
ATOM 612 O O . LEU A 1 74 ? -12.999 6.298 11.166 1.00 95.88 74 LEU A O 1
ATOM 616 N N . GLU A 1 75 ? -13.775 7.429 9.386 1.00 94.69 75 GLU A N 1
ATOM 617 C CA . GLU A 1 75 ? -14.562 8.382 10.173 1.00 94.69 75 GLU A CA 1
ATOM 618 C C . GLU A 1 75 ? -15.695 7.679 10.928 1.00 94.69 75 GLU A C 1
ATOM 620 O O . GLU A 1 75 ? -15.942 7.977 12.098 1.00 94.69 75 GLU A O 1
ATOM 625 N N . GLN A 1 76 ? -16.334 6.694 10.290 1.00 90.81 76 GLN A N 1
ATOM 626 C CA . GLN A 1 76 ? -17.374 5.881 10.919 1.00 90.81 76 GLN A CA 1
ATOM 627 C C . GLN A 1 76 ? -16.798 4.908 11.954 1.00 90.81 76 GLN A C 1
ATOM 629 O O . GLN A 1 76 ? -17.356 4.769 13.044 1.00 90.81 76 GLN A O 1
ATOM 634 N N . ASP A 1 77 ? -15.709 4.208 11.618 1.00 91.19 77 ASP A N 1
ATOM 635 C CA . ASP A 1 77 ? -15.122 3.182 12.481 1.00 91.19 77 ASP A CA 1
ATOM 636 C C . ASP A 1 77 ? -13.612 2.991 12.252 1.00 91.19 77 ASP A C 1
ATOM 638 O O . ASP A 1 77 ? -13.156 2.083 11.556 1.00 91.19 77 ASP A O 1
ATOM 642 N N . ALA A 1 78 ? -12.806 3.813 12.922 1.00 95.25 78 ALA A N 1
ATOM 643 C CA . ALA A 1 78 ? -11.349 3.684 12.897 1.00 95.25 78 ALA A CA 1
ATOM 644 C C . ALA A 1 78 ? -10.818 2.385 13.542 1.00 95.25 78 ALA A C 1
ATOM 646 O O . ALA A 1 78 ? -9.664 2.025 13.317 1.00 95.25 78 ALA A O 1
ATOM 647 N N . SER A 1 79 ? -11.626 1.651 14.327 1.00 93.44 79 SER A N 1
ATOM 648 C CA . SER A 1 79 ? -11.167 0.404 14.966 1.00 93.44 79 SER A CA 1
ATOM 649 C C . SER A 1 79 ? -10.858 -0.701 13.950 1.00 93.44 79 SER A C 1
ATOM 651 O O . SER A 1 79 ? -10.129 -1.647 14.258 1.00 93.44 79 SER A O 1
ATOM 653 N N . LEU A 1 80 ? -11.356 -0.550 12.718 1.00 94.00 80 LEU A N 1
ATOM 654 C CA . LEU A 1 80 ? -11.067 -1.426 11.586 1.00 94.00 80 LEU A CA 1
ATOM 655 C C . LEU A 1 80 ? -9.572 -1.459 11.230 1.00 94.00 80 LEU A C 1
ATOM 657 O O . LEU A 1 80 ? -9.100 -2.493 10.766 1.00 94.00 80 LEU A O 1
ATOM 661 N N . LEU A 1 81 ? -8.806 -0.396 11.514 1.00 97.38 81 LEU A N 1
ATOM 662 C CA . LEU A 1 81 ? -7.350 -0.360 11.290 1.00 97.38 81 LEU A CA 1
ATOM 663 C C . LEU A 1 81 ? -6.579 -1.386 12.130 1.00 97.38 81 LEU A C 1
ATOM 665 O O . LEU A 1 81 ? -5.457 -1.747 11.785 1.00 97.38 81 LEU A O 1
ATOM 669 N N . LEU A 1 82 ? -7.164 -1.857 13.233 1.00 96.44 82 LEU A N 1
ATOM 670 C CA . LEU A 1 82 ? -6.555 -2.846 14.130 1.00 96.44 82 LEU A CA 1
ATOM 671 C C . LEU A 1 82 ? -6.867 -4.286 13.725 1.00 96.44 82 LEU A C 1
ATOM 673 O O . LEU A 1 82 ? -6.412 -5.232 14.367 1.00 96.44 82 LEU A O 1
ATOM 677 N N . ARG A 1 83 ? -7.712 -4.471 12.712 1.00 93.50 83 ARG A N 1
ATOM 678 C CA . ARG A 1 83 ? -8.197 -5.782 12.305 1.00 93.50 83 ARG A CA 1
ATOM 679 C C . ARG A 1 83 ? -7.468 -6.231 11.052 1.00 93.50 83 ARG A C 1
ATOM 681 O O . ARG A 1 83 ? -7.303 -5.472 10.100 1.00 93.50 83 ARG A O 1
ATOM 688 N N . LYS A 1 84 ? -7.066 -7.496 11.065 1.00 92.00 84 LYS A N 1
ATOM 689 C CA . LYS A 1 84 ? -6.483 -8.170 9.915 1.00 92.00 84 LYS A CA 1
ATOM 690 C C . LYS A 1 84 ? -7.569 -8.837 9.086 1.00 92.00 84 LYS A C 1
ATOM 692 O O . LYS A 1 84 ? -8.608 -9.242 9.610 1.00 92.00 84 LYS A O 1
ATOM 697 N N . GLY A 1 85 ? -7.323 -8.937 7.791 1.00 89.19 85 GLY A N 1
ATOM 698 C CA . GLY A 1 85 ? -8.208 -9.605 6.852 1.00 89.19 85 GLY A CA 1
ATOM 699 C C . GLY A 1 85 ? -7.455 -10.095 5.626 1.00 89.19 85 GLY A C 1
ATOM 700 O O . GLY A 1 85 ? -6.224 -10.156 5.608 1.00 89.19 85 GLY A O 1
ATOM 701 N N . GLN A 1 86 ? -8.216 -10.456 4.598 1.00 89.94 86 GLN A N 1
ATOM 702 C CA . GLN A 1 86 ? -7.678 -10.836 3.301 1.00 89.94 86 GLN A CA 1
ATOM 703 C C . GLN A 1 86 ? -7.740 -9.645 2.342 1.00 89.94 86 GLN A C 1
ATOM 705 O O . GLN A 1 86 ? -8.804 -9.056 2.150 1.00 89.94 86 GLN A O 1
ATOM 710 N N . ALA A 1 87 ? -6.614 -9.327 1.708 1.00 90.44 87 ALA A N 1
ATOM 711 C CA . ALA A 1 87 ? -6.541 -8.334 0.641 1.00 90.44 87 ALA A CA 1
ATOM 712 C C . ALA A 1 87 ? -6.199 -9.023 -0.682 1.00 90.44 87 ALA A C 1
ATOM 714 O O . ALA A 1 87 ? -5.318 -9.884 -0.727 1.00 90.44 87 ALA A O 1
ATOM 715 N N . ARG A 1 88 ? -6.886 -8.648 -1.764 1.00 89.88 88 ARG A N 1
ATOM 716 C CA . ARG A 1 88 ? -6.602 -9.141 -3.117 1.00 89.88 88 ARG A CA 1
ATOM 717 C C . ARG A 1 88 ? -6.239 -7.974 -4.017 1.00 89.88 88 ARG A C 1
ATOM 719 O O . ARG A 1 88 ? -7.116 -7.194 -4.368 1.00 89.88 88 ARG A O 1
ATOM 726 N N . ASP A 1 89 ? -4.978 -7.925 -4.411 1.00 87.12 89 ASP A N 1
ATOM 727 C CA . ASP A 1 89 ? -4.370 -6.883 -5.233 1.00 87.12 89 ASP A CA 1
ATOM 728 C C . ASP A 1 89 ? -3.915 -7.487 -6.560 1.00 87.12 89 ASP A C 1
ATOM 730 O O . ASP A 1 89 ? -2.946 -8.229 -6.560 1.00 87.12 89 ASP A O 1
ATOM 734 N N . CYS A 1 90 ? -4.627 -7.219 -7.662 1.00 77.81 90 CYS A N 1
ATOM 735 C CA . CYS A 1 90 ? -4.372 -7.731 -9.021 1.00 77.81 90 CYS A CA 1
ATOM 736 C C . CYS A 1 90 ? -3.970 -9.224 -9.098 1.00 77.81 90 CYS A C 1
ATOM 738 O O . CYS A 1 90 ? -4.826 -10.083 -9.319 1.00 77.81 90 CYS A O 1
ATOM 740 N N . CYS A 1 91 ? -2.681 -9.532 -8.923 1.00 81.81 91 CYS A N 1
ATOM 741 C CA . CYS A 1 91 ? -2.061 -10.862 -8.976 1.00 81.81 91 CYS A CA 1
ATOM 742 C C . CYS A 1 91 ? -1.661 -11.452 -7.603 1.00 81.81 91 CYS A C 1
ATOM 744 O O . CYS A 1 91 ? -1.231 -12.603 -7.516 1.00 81.81 91 CYS A O 1
ATOM 746 N N . ARG A 1 92 ? -1.815 -10.691 -6.520 1.00 90.50 92 ARG A N 1
ATOM 747 C CA . ARG A 1 92 ? -1.410 -11.016 -5.150 1.00 90.50 92 ARG A CA 1
ATOM 748 C C . ARG A 1 92 ? -2.609 -11.202 -4.237 1.00 90.50 92 ARG A C 1
ATOM 750 O O . ARG A 1 92 ? -3.635 -10.531 -4.348 1.00 90.50 92 ARG A O 1
ATOM 757 N N . THR A 1 93 ? -2.467 -12.120 -3.289 1.00 92.38 93 THR A N 1
ATOM 758 C CA . THR A 1 93 ? -3.422 -12.290 -2.194 1.00 92.38 93 THR A CA 1
ATOM 759 C C . THR A 1 93 ? -2.668 -12.305 -0.876 1.00 92.38 93 THR A C 1
ATOM 761 O O . THR A 1 93 ? -1.846 -13.182 -0.629 1.00 92.38 93 THR A O 1
ATOM 764 N N . PHE A 1 94 ? -2.979 -11.343 -0.019 1.00 92.62 94 PHE A N 1
ATOM 765 C CA . PHE A 1 94 ? -2.433 -11.238 1.325 1.00 92.62 94 PHE A CA 1
ATOM 766 C C . PHE A 1 94 ? -3.398 -11.913 2.292 1.00 92.62 94 PHE A C 1
ATOM 768 O O . PHE A 1 94 ? -4.588 -11.593 2.305 1.00 92.62 94 PHE A O 1
ATOM 775 N N . GLN A 1 95 ? -2.886 -12.850 3.085 1.00 90.31 95 GLN A N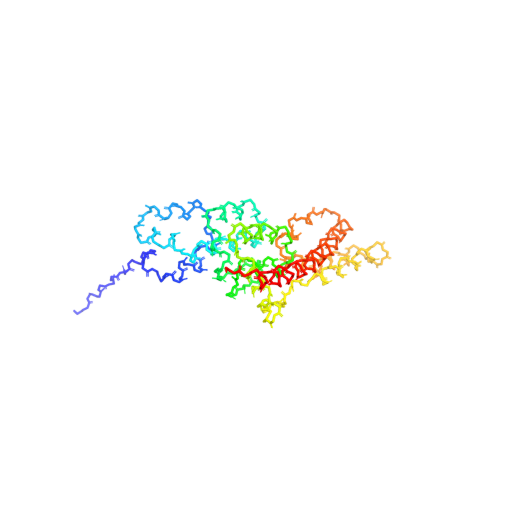 1
ATOM 776 C CA . GLN A 1 95 ? -3.615 -13.432 4.207 1.00 90.31 95 GLN A CA 1
ATOM 777 C C . GLN A 1 95 ? -3.181 -12.716 5.482 1.00 90.31 95 GLN A C 1
ATOM 779 O O . GLN A 1 95 ? -1.987 -12.493 5.665 1.00 90.31 95 GLN A O 1
ATOM 784 N N . ASP A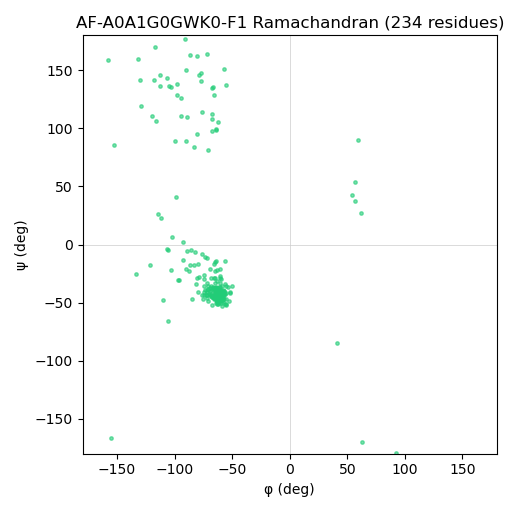 1 96 ? -4.136 -12.403 6.355 1.00 91.19 96 ASP A N 1
ATOM 785 C CA . ASP A 1 96 ? -3.868 -11.838 7.681 1.00 91.19 96 ASP A CA 1
ATOM 786 C C . ASP A 1 96 ? -3.053 -10.526 7.642 1.00 91.19 96 ASP A C 1
ATOM 788 O O . ASP A 1 96 ? -2.017 -10.390 8.292 1.00 91.19 96 ASP A O 1
ATOM 792 N N . ILE A 1 97 ? -3.530 -9.545 6.867 1.00 96.06 97 ILE A N 1
ATOM 793 C CA . ILE A 1 97 ? -2.929 -8.205 6.766 1.00 96.06 97 ILE A CA 1
ATOM 794 C C . ILE A 1 97 ? -3.913 -7.130 7.234 1.00 96.06 97 ILE A C 1
ATOM 796 O O . ILE A 1 97 ? -5.116 -7.227 6.969 1.00 96.06 97 ILE A O 1
ATOM 800 N N . THR A 1 98 ? -3.432 -6.102 7.933 1.00 97.94 98 THR A N 1
ATOM 801 C CA . THR A 1 98 ? -4.245 -4.905 8.201 1.00 97.94 98 THR A CA 1
ATOM 802 C C . THR A 1 98 ? -4.250 -3.960 6.997 1.00 97.94 98 THR A C 1
ATOM 804 O O . THR A 1 98 ? -3.371 -3.997 6.135 1.00 97.94 98 THR A O 1
ATOM 807 N N . ALA A 1 99 ? -5.223 -3.049 6.961 1.00 98.12 99 ALA A N 1
ATOM 808 C CA . ALA A 1 99 ? -5.267 -1.974 5.970 1.00 98.12 99 ALA A CA 1
ATOM 809 C C . ALA A 1 99 ? -3.981 -1.128 5.958 1.00 98.12 99 ALA A C 1
ATOM 811 O O . ALA A 1 99 ? -3.448 -0.814 4.896 1.00 98.12 99 ALA A O 1
ATOM 812 N N . PHE A 1 100 ? -3.452 -0.822 7.142 1.00 98.50 100 PHE A N 1
ATOM 813 C CA . PHE A 1 100 ? -2.241 -0.024 7.292 1.00 98.50 100 PHE A CA 1
ATOM 814 C C . PHE A 1 100 ? -0.981 -0.784 6.871 1.00 98.50 100 PHE A C 1
ATOM 816 O O . PHE A 1 100 ? -0.150 -0.226 6.160 1.00 98.50 100 PHE A O 1
ATOM 823 N N . GLN A 1 101 ? -0.869 -2.072 7.211 1.00 98.50 101 GLN A N 1
ATOM 824 C CA . GLN A 1 101 ? 0.235 -2.913 6.743 1.00 98.50 101 GLN A CA 1
ATOM 825 C C . GLN A 1 101 ? 0.248 -3.037 5.220 1.00 98.50 101 GLN A C 1
ATOM 827 O O . GLN A 1 101 ? 1.318 -2.958 4.625 1.00 98.50 101 GLN A O 1
ATOM 832 N N . TYR A 1 102 ? -0.916 -3.178 4.576 1.00 98.31 102 TYR A N 1
ATOM 833 C CA . TYR A 1 102 ? -0.970 -3.180 3.115 1.00 98.31 102 TYR A CA 1
ATOM 834 C C . TYR A 1 102 ? -0.527 -1.834 2.528 1.00 98.31 102 TYR A C 1
ATOM 836 O O . TYR A 1 102 ? 0.264 -1.826 1.592 1.00 98.31 102 TYR A O 1
ATOM 844 N N . ALA A 1 103 ? -0.997 -0.703 3.068 1.00 98.31 103 ALA A N 1
ATOM 845 C CA . ALA A 1 103 ? -0.600 0.620 2.579 1.00 98.31 103 ALA A CA 1
ATOM 846 C C . ALA A 1 103 ? 0.920 0.841 2.698 1.00 98.31 103 ALA A C 1
ATOM 848 O O . ALA A 1 103 ? 1.549 1.315 1.754 1.00 98.31 103 ALA A O 1
ATOM 849 N N . LEU A 1 104 ? 1.513 0.430 3.827 1.00 98.06 104 LEU A N 1
ATOM 850 C CA . LEU A 1 104 ? 2.963 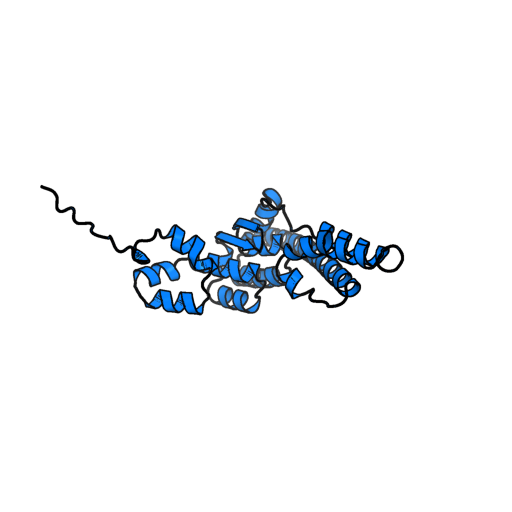0.434 4.039 1.00 98.06 104 LEU A CA 1
ATOM 851 C C . LEU A 1 104 ? 3.685 -0.466 3.038 1.00 98.06 104 LEU A C 1
ATOM 853 O O . LEU A 1 104 ? 4.617 -0.011 2.381 1.00 98.06 104 LEU A O 1
ATOM 857 N N . TRP A 1 105 ? 3.237 -1.718 2.895 1.00 97.81 105 TRP A N 1
ATOM 858 C CA . TRP A 1 105 ? 3.799 -2.667 1.936 1.00 97.81 105 TRP A CA 1
ATOM 859 C C . TRP A 1 105 ? 3.737 -2.103 0.510 1.00 97.81 105 TRP A C 1
ATOM 861 O O . TRP A 1 105 ? 4.725 -2.154 -0.210 1.00 97.81 105 TRP A O 1
ATOM 871 N N . ALA A 1 106 ? 2.621 -1.490 0.114 1.00 96.75 106 ALA A N 1
ATOM 872 C CA . ALA A 1 106 ? 2.445 -0.911 -1.212 1.00 96.75 106 ALA A CA 1
ATOM 873 C C . ALA A 1 106 ? 3.265 0.369 -1.441 1.00 96.75 106 ALA A C 1
ATOM 875 O O . ALA A 1 106 ? 3.361 0.795 -2.584 1.00 96.75 106 ALA A O 1
ATOM 876 N N . LEU A 1 107 ? 3.852 0.974 -0.402 1.00 96.88 107 LEU A N 1
ATOM 877 C CA . LEU A 1 107 ? 4.468 2.303 -0.466 1.00 96.88 107 LEU A CA 1
ATOM 878 C C . LEU A 1 107 ? 3.479 3.436 -0.823 1.00 96.88 107 LEU A C 1
ATOM 880 O O . LEU A 1 107 ? 3.876 4.479 -1.329 1.00 96.88 107 LEU A O 1
ATOM 884 N N . ASP A 1 108 ? 2.189 3.269 -0.508 1.00 97.06 108 ASP A N 1
ATOM 885 C CA . ASP A 1 108 ? 1.151 4.278 -0.766 1.00 97.06 108 ASP A CA 1
ATOM 886 C C . ASP A 1 108 ? 1.122 5.320 0.361 1.00 97.06 108 ASP A C 1
ATOM 888 O O . ASP A 1 108 ? 0.354 5.223 1.328 1.00 97.06 108 ASP A O 1
ATOM 892 N N . TRP A 1 109 ? 2.005 6.316 0.253 1.00 96.00 109 TRP A N 1
ATOM 893 C CA . TRP A 1 109 ? 2.205 7.270 1.339 1.00 96.00 109 TRP A CA 1
ATOM 894 C C . TRP A 1 109 ? 0.991 8.138 1.643 1.00 96.00 109 TRP A C 1
ATOM 896 O O . TRP A 1 109 ? 0.739 8.468 2.801 1.00 96.00 109 TRP A O 1
ATOM 906 N N . GLN A 1 110 ? 0.203 8.463 0.621 1.00 95.69 110 GLN A N 1
ATOM 907 C CA . GLN A 1 110 ? -1.035 9.214 0.790 1.00 95.69 110 GLN A CA 1
ATOM 908 C C . GLN A 1 110 ? -2.034 8.395 1.611 1.00 95.69 110 GLN A C 1
ATOM 910 O O . GLN A 1 110 ? -2.615 8.905 2.572 1.00 95.69 110 GLN A O 1
ATOM 915 N N . MET A 1 111 ? -2.160 7.102 1.298 1.00 97.62 111 MET A N 1
ATOM 916 C CA . MET A 1 111 ? -3.056 6.195 2.007 1.00 97.62 111 MET A CA 1
ATOM 917 C C . MET A 1 111 ? -2.672 6.033 3.479 1.00 97.62 111 MET A C 1
ATOM 919 O O . MET A 1 111 ? -3.526 6.167 4.360 1.00 97.62 111 MET A O 1
ATOM 923 N N . TRP A 1 112 ? -1.396 5.778 3.788 1.00 97.19 112 TRP A N 1
ATOM 924 C CA . TRP A 1 112 ? -1.010 5.619 5.192 1.00 97.19 112 TRP A CA 1
ATOM 925 C C . TRP A 1 112 ? -1.102 6.929 5.975 1.00 97.19 112 TRP A C 1
ATOM 927 O O . TRP A 1 112 ? -1.385 6.886 7.170 1.00 97.19 112 TRP A O 1
ATOM 937 N N . THR A 1 113 ? -0.924 8.094 5.340 1.00 96.81 113 THR A N 1
ATOM 938 C CA . THR A 1 113 ? -1.071 9.392 6.013 1.00 96.81 113 THR A CA 1
ATOM 939 C C . THR A 1 113 ? -2.509 9.611 6.480 1.00 96.81 113 THR A C 1
ATOM 941 O O . THR A 1 113 ? -2.710 10.044 7.617 1.00 96.81 113 THR A O 1
ATOM 944 N N . ILE A 1 114 ? -3.502 9.226 5.670 1.00 97.88 114 ILE A N 1
ATOM 945 C CA . ILE A 1 114 ? -4.917 9.224 6.080 1.00 97.88 114 ILE A CA 1
ATOM 946 C C . ILE A 1 114 ? -5.102 8.324 7.308 1.00 97.88 114 ILE A C 1
ATOM 948 O O . ILE A 1 114 ? -5.677 8.735 8.313 1.00 97.88 114 ILE A O 1
ATOM 952 N N . MET A 1 115 ? -4.562 7.104 7.287 1.00 98.19 115 MET A N 1
ATOM 953 C CA . MET A 1 115 ? -4.704 6.171 8.412 1.00 98.19 115 MET A CA 1
ATOM 954 C C . MET A 1 115 ? -4.015 6.668 9.690 1.00 98.19 115 MET A C 1
ATOM 956 O O . MET A 1 115 ? -4.559 6.509 10.785 1.00 98.19 115 MET A O 1
ATOM 960 N N . LEU A 1 116 ? -2.848 7.308 9.571 1.00 96.38 116 LEU A N 1
ATOM 961 C CA . LEU A 1 116 ? -2.122 7.897 10.700 1.00 96.38 116 LEU A CA 1
ATOM 962 C C . LEU A 1 116 ? -2.914 9.012 11.378 1.00 96.38 116 LEU A C 1
ATOM 964 O O . LEU A 1 116 ? -2.910 9.089 12.607 1.00 96.38 116 LEU A O 1
ATOM 968 N N . PHE A 1 117 ? -3.644 9.829 10.614 1.00 96.75 117 PHE A N 1
ATOM 969 C CA . PHE A 1 117 ? -4.560 10.814 11.190 1.00 96.75 117 PHE A CA 1
ATOM 970 C C . PHE A 1 117 ? -5.587 10.147 12.118 1.00 96.75 117 PHE A C 1
ATOM 972 O O . PHE A 1 117 ? -5.815 10.618 13.236 1.00 96.75 117 PHE A O 1
ATOM 979 N N . TYR A 1 118 ? -6.149 9.005 11.716 1.00 97.25 118 TYR A N 1
ATOM 980 C CA . TYR A 1 118 ? -7.101 8.257 12.537 1.00 97.25 118 TYR A CA 1
ATOM 981 C C . TYR A 1 118 ? -6.459 7.566 13.743 1.00 97.25 118 TYR A C 1
ATOM 983 O O . TYR A 1 118 ? -7.032 7.616 14.836 1.00 97.25 118 TYR A O 1
ATOM 991 N N . PHE A 1 119 ? -5.258 6.997 13.598 1.00 95.19 119 PHE A N 1
ATOM 992 C CA . PHE A 1 119 ? -4.489 6.497 14.743 1.00 95.19 119 PHE A CA 1
ATOM 993 C C . PHE A 1 119 ? -4.224 7.609 15.763 1.00 95.19 119 PHE A C 1
ATOM 995 O O . PHE A 1 119 ? -4.449 7.411 16.959 1.00 95.19 119 PHE A O 1
ATOM 1002 N N . TYR A 1 120 ? -3.824 8.797 15.308 1.00 92.88 120 TYR A N 1
ATOM 1003 C CA . TYR A 1 120 ? -3.623 9.962 16.166 1.00 92.88 120 TYR A CA 1
ATOM 1004 C C . TYR A 1 120 ? -4.928 10.397 16.849 1.00 92.88 120 TYR A C 1
ATOM 1006 O O . TYR A 1 120 ? -4.985 10.479 18.078 1.00 92.88 120 TYR A O 1
ATOM 1014 N N . LYS A 1 121 ? -6.012 10.579 16.078 1.00 92.88 121 LYS A N 1
ATOM 1015 C CA . LYS A 1 121 ? -7.349 10.968 16.568 1.00 92.88 121 LYS A CA 1
ATOM 1016 C C . LYS A 1 121 ? -7.881 10.004 17.634 1.00 92.88 121 LYS A C 1
ATOM 1018 O O . LYS A 1 121 ? -8.561 10.433 18.565 1.00 92.88 121 LYS A O 1
ATOM 1023 N N . LYS A 1 122 ? -7.558 8.708 17.535 1.00 92.38 122 LYS A N 1
ATOM 1024 C CA . LYS A 1 122 ? -7.944 7.673 18.510 1.00 92.38 122 LYS A CA 1
ATOM 1025 C C . LYS A 1 122 ? -6.909 7.417 19.610 1.00 92.38 122 LYS A C 1
ATOM 1027 O O . LYS A 1 122 ? -7.156 6.564 20.456 1.00 92.38 122 LYS A O 1
ATOM 1032 N N . LYS A 1 123 ? -5.791 8.156 19.646 1.00 91.75 123 LYS A N 1
ATOM 1033 C CA . LYS A 1 123 ? -4.670 7.955 20.589 1.00 91.75 123 LYS A CA 1
ATOM 1034 C C . LYS A 1 123 ? -4.074 6.538 20.521 1.00 91.75 123 LYS A C 1
ATOM 1036 O O . LY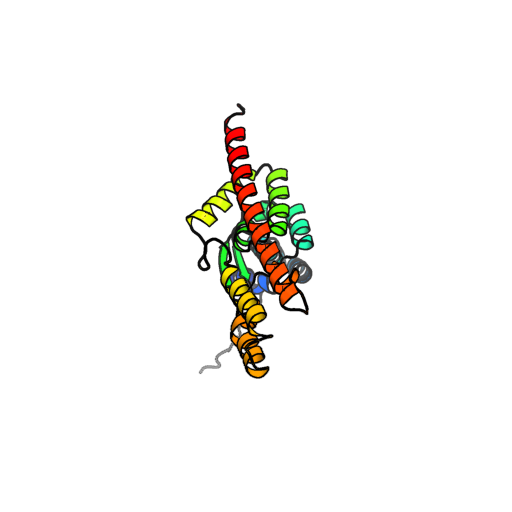S A 1 123 ? -3.695 5.963 21.534 1.00 91.75 123 LYS A O 1
ATOM 1041 N N . GLN A 1 124 ? -3.995 5.978 19.317 1.00 91.81 124 GLN A N 1
ATOM 1042 C CA . GLN A 1 124 ? -3.562 4.607 19.024 1.00 91.81 124 GLN A CA 1
ATOM 1043 C C . GLN A 1 124 ? -2.253 4.557 18.217 1.00 91.81 124 GLN A C 1
ATOM 1045 O O . GLN A 1 124 ? -1.994 3.588 17.513 1.00 91.81 124 GLN A O 1
ATOM 1050 N N . MET A 1 125 ? -1.395 5.576 18.322 1.00 92.50 125 MET A N 1
ATOM 1051 C CA . MET A 1 125 ? -0.116 5.625 17.588 1.00 92.50 125 MET A CA 1
ATOM 1052 C C . MET A 1 125 ? 0.820 4.448 17.909 1.00 92.50 125 MET A C 1
ATOM 1054 O O . MET A 1 125 ? 1.542 3.985 17.031 1.00 92.50 125 MET A O 1
ATOM 1058 N N . SER A 1 126 ? 0.755 3.893 19.124 1.00 91.75 126 SER A N 1
ATOM 1059 C CA . SER A 1 126 ? 1.493 2.675 19.484 1.00 91.75 126 SER A CA 1
ATOM 1060 C C . SER A 1 126 ? 1.061 1.450 18.669 1.00 91.75 126 SER A C 1
ATOM 1062 O O . SER A 1 126 ? 1.889 0.600 18.359 1.00 91.75 126 SER A O 1
ATOM 1064 N N . GLN A 1 127 ? -0.211 1.374 18.260 1.00 95.25 127 GLN A N 1
ATOM 1065 C CA . GLN A 1 127 ? -0.703 0.313 17.376 1.00 95.25 127 GLN A CA 1
ATOM 1066 C C . GLN A 1 127 ? -0.168 0.477 15.950 1.00 95.25 127 GLN A C 1
ATOM 1068 O O . GLN A 1 127 ? 0.147 -0.519 15.308 1.00 95.25 127 GLN A O 1
ATOM 1073 N N . ALA A 1 128 ? -0.017 1.715 15.466 1.00 95.75 128 ALA A N 1
ATOM 1074 C CA . ALA A 1 128 ? 0.620 1.974 14.176 1.00 95.75 128 ALA A CA 1
ATOM 1075 C C . ALA A 1 128 ? 2.091 1.523 14.183 1.00 95.75 128 ALA A C 1
ATOM 1077 O O . ALA A 1 128 ? 2.519 0.833 13.259 1.00 95.75 128 ALA A O 1
ATOM 1078 N N . LEU A 1 129 ? 2.840 1.836 15.251 1.00 95.31 129 LEU A N 1
ATOM 1079 C CA . LEU A 1 129 ? 4.218 1.359 15.413 1.00 95.31 129 LEU A CA 1
ATOM 1080 C C . LEU A 1 129 ? 4.285 -0.172 15.449 1.00 95.31 129 LEU A C 1
ATOM 1082 O O . LEU A 1 129 ? 5.043 -0.756 14.683 1.00 95.31 129 LEU A O 1
ATOM 1086 N N . GLN A 1 130 ? 3.444 -0.820 16.258 1.00 95.69 130 GLN A N 1
ATOM 1087 C CA . GLN A 1 130 ? 3.410 -2.282 16.350 1.00 95.69 130 GLN A CA 1
ATOM 1088 C C . GLN A 1 130 ? 3.143 -2.938 14.987 1.00 95.69 130 GLN A C 1
ATOM 1090 O O . GLN A 1 130 ? 3.761 -3.943 14.645 1.00 95.69 130 GLN A O 1
ATOM 1095 N N . GLN A 1 131 ? 2.226 -2.378 14.195 1.00 97.62 131 GLN A N 1
ATOM 1096 C CA . GLN A 1 131 ? 1.918 -2.902 12.865 1.00 97.62 131 GLN A CA 1
ATOM 1097 C C . GLN A 1 131 ? 3.074 -2.729 11.873 1.00 97.62 131 GLN A C 1
ATOM 1099 O O . GLN A 1 131 ? 3.299 -3.632 11.063 1.00 97.62 131 GLN A O 1
ATOM 1104 N N . LEU A 1 132 ? 3.797 -1.604 11.942 1.00 97.19 132 LEU A N 1
ATOM 1105 C CA . LEU A 1 132 ? 5.005 -1.358 11.151 1.00 97.19 132 LEU A CA 1
ATOM 1106 C C . LEU A 1 132 ? 6.119 -2.342 11.531 1.00 97.19 132 LEU A C 1
ATOM 1108 O O . LEU A 1 132 ? 6.656 -3.011 10.655 1.00 97.19 132 LEU A O 1
ATOM 1112 N N . GLU A 1 133 ? 6.414 -2.488 12.823 1.00 96.19 133 GLU A N 1
ATOM 1113 C CA . GLU A 1 133 ? 7.425 -3.429 13.324 1.00 96.19 133 GLU A CA 1
ATOM 1114 C C . GLU A 1 133 ? 7.083 -4.880 12.962 1.00 96.19 133 GLU A C 1
ATOM 1116 O O . GLU A 1 133 ? 7.959 -5.658 12.577 1.00 96.19 133 GLU A O 1
ATOM 1121 N N . GLU A 1 134 ? 5.803 -5.261 13.036 1.00 97.31 134 GLU A N 1
ATOM 1122 C CA . GLU A 1 134 ? 5.356 -6.583 12.598 1.00 97.31 134 GLU A CA 1
ATOM 1123 C C . GLU A 1 134 ? 5.609 -6.790 11.098 1.00 97.31 134 GLU A C 1
ATOM 1125 O O . GLU A 1 134 ? 6.128 -7.837 10.706 1.00 97.31 134 GLU A O 1
ATOM 1130 N N . LEU A 1 135 ? 5.282 -5.800 10.260 1.00 97.62 135 LEU A N 1
ATOM 1131 C CA . LEU A 1 135 ? 5.526 -5.879 8.820 1.00 97.62 135 LEU A CA 1
ATOM 1132 C C . LEU A 1 135 ? 7.024 -5.989 8.511 1.00 97.62 135 LEU A C 1
ATOM 1134 O O . LEU A 1 135 ? 7.408 -6.803 7.679 1.00 97.62 135 LEU A O 1
ATOM 1138 N N . GLU A 1 136 ? 7.876 -5.212 9.178 1.00 96.38 136 GLU A N 1
ATOM 1139 C CA . GLU A 1 136 ? 9.324 -5.228 8.932 1.00 96.38 136 GLU A CA 1
ATOM 1140 C C . GLU A 1 136 ? 10.016 -6.489 9.448 1.00 96.38 136 GLU A C 1
ATOM 1142 O O . GLU A 1 136 ? 10.975 -6.961 8.840 1.00 96.38 136 GLU A O 1
ATOM 1147 N N . SER A 1 137 ? 9.528 -7.056 10.550 1.00 97.00 137 SER A N 1
ATOM 1148 C CA . SER A 1 137 ? 10.098 -8.276 11.127 1.00 97.00 137 SER A CA 1
ATOM 1149 C C . SER A 1 137 ? 9.653 -9.543 10.398 1.00 97.00 137 SER A C 1
ATOM 1151 O O . SER A 1 137 ? 10.460 -10.452 10.204 1.00 97.00 137 SER A O 1
ATOM 1153 N N . ARG A 1 138 ? 8.376 -9.629 10.003 1.00 94.88 138 ARG A N 1
ATOM 1154 C CA . ARG A 1 138 ? 7.801 -10.833 9.378 1.00 94.88 138 ARG A CA 1
ATOM 1155 C C . ARG A 1 138 ? 7.768 -10.764 7.856 1.00 94.88 138 ARG A C 1
ATOM 1157 O O . ARG A 1 138 ? 7.844 -11.806 7.207 1.00 94.88 138 ARG A O 1
ATOM 1164 N N . GLY A 1 139 ? 7.631 -9.566 7.296 1.00 94.75 139 GLY A N 1
ATOM 1165 C CA . GLY A 1 139 ? 7.355 -9.356 5.881 1.00 94.75 139 GLY A CA 1
ATOM 1166 C C . GLY A 1 139 ? 6.009 -9.932 5.439 1.00 94.75 139 GLY A C 1
ATOM 1167 O O . GLY A 1 139 ? 5.173 -10.371 6.231 1.00 94.75 13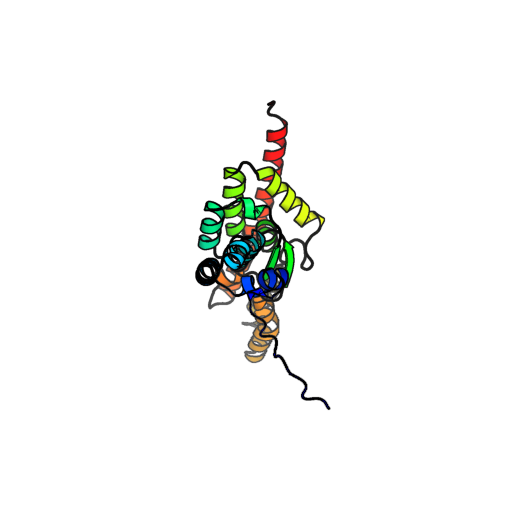9 GLY A O 1
ATOM 1168 N N . THR A 1 140 ? 5.814 -9.949 4.126 1.00 95.56 140 THR A N 1
ATOM 1169 C CA . THR A 1 140 ? 4.727 -10.666 3.453 1.00 95.56 140 THR A CA 1
ATOM 1170 C C . THR A 1 140 ? 5.324 -11.739 2.532 1.00 95.56 140 THR A C 1
ATOM 1172 O O . THR A 1 140 ? 6.527 -11.704 2.254 1.00 95.56 140 THR A O 1
ATOM 1175 N N . PRO A 1 141 ? 4.515 -12.657 1.964 1.00 94.81 141 PRO A N 1
ATOM 1176 C CA . PRO A 1 141 ? 4.982 -13.560 0.904 1.00 94.81 141 PRO A CA 1
ATOM 1177 C C . PRO A 1 141 ? 5.576 -12.843 -0.322 1.00 94.81 141 PRO A C 1
ATOM 1179 O O . PRO A 1 141 ? 6.229 -13.477 -1.144 1.00 94.81 141 PRO A O 1
ATOM 1182 N N . TYR A 1 142 ? 5.347 -11.533 -0.444 1.00 94.44 142 TYR A N 1
ATOM 1183 C CA . TYR A 1 142 ? 5.796 -10.681 -1.542 1.00 94.44 142 TYR A CA 1
ATOM 1184 C C . TYR A 1 142 ? 6.860 -9.665 -1.093 1.00 94.44 142 TYR A C 1
ATOM 1186 O O . TYR A 1 142 ? 7.009 -8.618 -1.717 1.00 94.44 142 TYR A O 1
ATOM 1194 N N . GLY A 1 143 ? 7.566 -9.943 0.008 1.00 95.12 143 GLY A N 1
ATOM 1195 C CA . GLY A 1 143 ? 8.570 -9.052 0.591 1.00 95.12 143 GLY A CA 1
ATOM 1196 C C . GLY A 1 143 ? 8.007 -8.115 1.662 1.00 95.12 143 GLY A C 1
ATOM 1197 O O . GLY A 1 143 ? 6.827 -8.175 2.014 1.00 95.12 143 GLY A O 1
ATOM 1198 N N . ILE A 1 144 ? 8.875 -7.268 2.217 1.00 96.31 144 ILE A N 1
ATOM 1199 C CA . ILE A 1 144 ? 8.511 -6.298 3.266 1.00 96.31 144 ILE A CA 1
ATOM 1200 C C . ILE A 1 144 ? 7.762 -5.106 2.660 1.00 96.31 144 ILE A C 1
ATOM 1202 O O . ILE A 1 144 ? 6.734 -4.685 3.185 1.00 96.31 144 ILE A O 1
ATOM 1206 N N . TYR A 1 145 ? 8.256 -4.617 1.525 1.00 96.56 145 TYR A N 1
ATOM 1207 C CA . TYR A 1 145 ? 7.662 -3.552 0.725 1.00 96.56 145 TYR A CA 1
ATOM 1208 C C . TYR A 1 145 ? 7.626 -3.983 -0.741 1.00 96.56 145 TYR A C 1
ATOM 1210 O O . TYR A 1 145 ? 8.370 -4.881 -1.146 1.00 96.56 145 TYR A O 1
ATOM 1218 N N . TYR A 1 146 ? 6.772 -3.346 -1.533 1.00 95.12 146 TYR A N 1
ATOM 1219 C CA . TYR A 1 146 ? 6.729 -3.528 -2.972 1.00 95.12 146 TYR A CA 1
ATOM 1220 C C . TYR A 1 146 ? 8.024 -3.007 -3.597 1.00 95.12 146 TYR A C 1
ATOM 1222 O O . TYR A 1 146 ? 8.443 -1.875 -3.349 1.00 95.12 146 TYR A O 1
ATOM 1230 N N . ASP A 1 147 ? 8.650 -3.846 -4.417 1.00 93.50 147 ASP A N 1
ATOM 1231 C CA . ASP A 1 147 ? 9.884 -3.509 -5.113 1.00 93.50 147 ASP A CA 1
ATOM 1232 C C . ASP A 1 147 ? 9.575 -2.847 -6.463 1.00 93.50 147 ASP A C 1
ATOM 1234 O O . ASP A 1 147 ? 9.100 -3.489 -7.402 1.00 93.50 147 ASP A O 1
ATOM 1238 N N . PHE A 1 148 ? 9.852 -1.546 -6.556 1.00 93.19 148 PHE A N 1
ATOM 1239 C CA . PHE A 1 148 ? 9.688 -0.759 -7.780 1.00 93.19 148 PHE A CA 1
ATOM 1240 C C . PHE A 1 148 ? 10.852 -0.945 -8.763 1.00 93.19 148 PHE A C 1
ATOM 1242 O O . PHE A 1 148 ? 10.714 -0.598 -9.940 1.00 93.19 148 PHE A O 1
ATOM 1249 N N . MET A 1 149 ? 11.994 -1.484 -8.316 1.00 94.12 149 MET A N 1
ATOM 1250 C CA . MET A 1 149 ? 13.219 -1.542 -9.116 1.00 94.12 149 MET A CA 1
ATOM 1251 C C . MET A 1 149 ? 13.053 -2.297 -10.437 1.00 94.12 149 MET A C 1
ATOM 1253 O O . MET A 1 149 ? 13.527 -1.780 -11.451 1.00 94.12 149 MET A O 1
ATOM 1257 N N . PRO A 1 150 ? 12.351 -3.448 -10.510 1.00 94.38 150 PRO A N 1
ATOM 1258 C CA . PRO A 1 150 ? 12.126 -4.130 -11.781 1.00 94.38 150 PRO A CA 1
ATOM 1259 C C . PRO A 1 150 ? 11.431 -3.241 -12.818 1.00 94.38 150 PRO A C 1
ATOM 1261 O O . PRO A 1 150 ? 11.807 -3.252 -13.992 1.00 94.38 150 PRO A O 1
ATOM 1264 N N . LEU A 1 151 ? 10.451 -2.435 -12.392 1.00 93.56 151 LEU A N 1
ATOM 1265 C CA . LEU A 1 151 ? 9.739 -1.523 -13.283 1.00 93.56 151 LEU A CA 1
ATOM 1266 C C . LEU A 1 151 ? 10.629 -0.358 -13.718 1.00 93.56 151 LEU A C 1
ATOM 1268 O O . LEU A 1 151 ? 10.711 -0.080 -14.913 1.00 93.56 151 LEU A O 1
ATOM 1272 N N . ILE A 1 152 ? 11.308 0.292 -12.768 1.00 94.19 152 ILE A N 1
ATOM 1273 C CA . ILE A 1 152 ? 12.197 1.431 -13.041 1.00 94.19 152 ILE A CA 1
ATOM 1274 C C . ILE A 1 152 ? 13.306 1.014 -14.013 1.00 94.19 152 ILE A C 1
ATOM 1276 O O . ILE A 1 152 ? 13.502 1.670 -15.032 1.00 94.19 152 ILE A O 1
ATOM 1280 N N . ILE A 1 153 ? 13.966 -0.122 -13.767 1.00 94.38 153 ILE A N 1
ATOM 1281 C CA . ILE A 1 153 ? 15.024 -0.654 -14.639 1.00 94.38 153 ILE A CA 1
ATOM 1282 C C . ILE A 1 153 ? 14.475 -0.982 -16.033 1.00 94.38 153 ILE A C 1
ATOM 1284 O O . ILE A 1 153 ? 15.119 -0.686 -17.040 1.00 94.38 153 ILE A O 1
ATOM 1288 N N . SER A 1 154 ? 13.291 -1.598 -16.123 1.00 92.88 154 SER A N 1
ATOM 1289 C CA . SER A 1 154 ? 12.689 -1.924 -17.420 1.00 92.88 154 SER A CA 1
ATOM 1290 C C . SER A 1 154 ? 12.329 -0.669 -18.219 1.00 92.88 154 SER A C 1
ATOM 1292 O O . SER A 1 154 ? 12.477 -0.663 -19.440 1.00 92.88 154 SER A O 1
ATOM 1294 N N . LEU A 1 155 ? 11.853 0.382 -17.554 1.00 92.50 155 LEU A N 1
ATOM 1295 C CA . LEU A 1 155 ? 11.518 1.653 -18.188 1.00 92.50 155 LEU A CA 1
ATOM 1296 C C . LEU A 1 155 ? 12.769 2.428 -18.617 1.00 92.50 155 LEU A C 1
ATOM 1298 O O . LEU A 1 155 ? 12.804 2.927 -19.739 1.00 92.50 155 LEU A O 1
ATOM 1302 N N . ASP A 1 156 ? 13.799 2.478 -17.771 1.00 93.94 156 ASP A N 1
ATOM 1303 C CA . ASP A 1 156 ? 15.082 3.117 -18.083 1.00 93.94 156 ASP A CA 1
ATOM 1304 C C . ASP A 1 156 ? 15.744 2.470 -19.305 1.00 93.94 156 ASP A C 1
ATOM 1306 O O . ASP A 1 156 ? 16.098 3.154 -20.264 1.00 93.94 156 ASP A O 1
ATOM 1310 N N . ASN A 1 157 ? 15.801 1.135 -19.336 1.00 92.56 157 ASN A N 1
ATOM 1311 C CA . ASN A 1 157 ? 16.300 0.401 -20.496 1.00 92.56 157 ASN A CA 1
ATOM 1312 C C . ASN A 1 157 ? 15.496 0.715 -21.761 1.00 92.56 157 ASN A C 1
ATOM 1314 O O . ASN A 1 157 ? 16.090 0.917 -22.819 1.00 92.56 157 ASN A O 1
ATOM 1318 N N . TYR A 1 158 ? 14.162 0.773 -21.665 1.00 90.81 158 TYR A N 1
ATOM 1319 C CA . TYR A 1 158 ? 13.335 1.124 -22.816 1.00 90.81 158 TYR A CA 1
ATOM 1320 C C . TYR A 1 158 ? 13.706 2.508 -23.353 1.00 90.81 158 TYR A C 1
ATOM 1322 O O . TYR A 1 158 ? 14.033 2.621 -24.527 1.00 90.81 158 TYR A O 1
ATOM 1330 N N . VAL A 1 159 ? 13.723 3.535 -22.496 1.00 89.88 159 VAL A N 1
ATOM 1331 C CA . VAL A 1 159 ? 14.060 4.918 -22.885 1.00 89.88 159 VAL A CA 1
ATOM 1332 C C . VAL A 1 159 ? 15.475 5.013 -23.460 1.00 89.88 159 VAL A C 1
ATOM 1334 O O . VAL A 1 159 ? 15.704 5.706 -24.447 1.00 89.88 159 VAL A O 1
ATOM 1337 N N . LYS A 1 160 ? 16.437 4.304 -22.865 1.00 90.38 160 LYS A N 1
ATOM 1338 C CA . LYS A 1 160 ? 17.844 4.344 -23.272 1.00 90.38 160 LYS A CA 1
ATOM 1339 C C . LYS A 1 160 ? 18.093 3.721 -24.645 1.00 90.38 160 LYS A C 1
ATOM 1341 O O . LYS A 1 160 ? 18.944 4.211 -25.391 1.00 90.38 160 LYS A O 1
ATOM 1346 N N . TYR A 1 161 ? 17.418 2.616 -24.960 1.00 89.25 161 TYR A N 1
ATOM 1347 C CA . TYR A 1 161 ? 17.709 1.837 -26.165 1.00 89.25 161 TYR A CA 1
ATOM 1348 C C . TYR A 1 161 ? 16.706 2.050 -27.307 1.00 89.25 161 TYR A C 1
ATOM 1350 O O . TYR A 1 161 ? 17.086 1.835 -28.461 1.00 89.25 161 TYR A O 1
ATOM 1358 N N . SER A 1 162 ? 15.477 2.512 -27.031 1.00 83.56 162 SER A N 1
ATOM 1359 C CA . SER A 1 162 ? 14.414 2.632 -28.042 1.00 83.56 162 SER A CA 1
ATOM 1360 C C . SER A 1 162 ? 14.778 3.538 -29.210 1.00 83.56 162 SER A C 1
ATOM 1362 O O . SER A 1 162 ? 14.479 3.206 -30.352 1.00 83.56 162 SER A O 1
ATOM 1364 N N . ASP A 1 163 ? 15.438 4.662 -28.931 1.00 76.06 163 ASP A N 1
ATOM 1365 C CA . ASP A 1 163 ? 15.618 5.722 -29.928 1.00 76.06 163 ASP A CA 1
ATOM 1366 C C . ASP A 1 163 ? 16.866 5.515 -30.797 1.00 76.06 163 ASP A C 1
ATOM 1368 O O . ASP A 1 163 ? 16.944 6.025 -31.913 1.00 76.06 163 ASP A O 1
ATOM 1372 N N . CYS A 1 164 ? 17.844 4.755 -30.297 1.00 75.88 164 CYS A N 1
ATOM 1373 C CA . CYS A 1 164 ? 19.175 4.669 -30.904 1.00 75.88 164 CYS A CA 1
ATOM 1374 C C . CYS A 1 164 ? 19.588 3.251 -31.320 1.00 75.88 164 CYS A C 1
ATOM 1376 O O . CYS A 1 164 ? 20.539 3.109 -32.087 1.00 75.88 164 CYS A O 1
ATOM 1378 N N . TRP A 1 165 ? 18.928 2.204 -30.809 1.00 82.00 165 TRP A N 1
ATOM 1379 C CA . TRP A 1 165 ? 19.445 0.832 -30.915 1.00 82.00 165 TRP A CA 1
ATOM 1380 C C . TRP A 1 165 ? 18.418 -0.200 -31.367 1.00 82.00 165 TRP A C 1
ATOM 1382 O O . TRP A 1 165 ? 18.803 -1.240 -31.903 1.00 82.00 165 TRP A O 1
ATOM 1392 N N . TRP A 1 166 ? 17.130 0.043 -31.144 1.00 89.44 166 TRP A N 1
ATOM 1393 C CA . TRP A 1 166 ? 16.084 -0.941 -31.397 1.00 89.44 166 TRP A CA 1
ATOM 1394 C C . TRP A 1 166 ? 15.263 -0.610 -32.639 1.00 89.44 166 TRP A C 1
ATOM 1396 O O . TRP A 1 166 ? 14.970 0.545 -32.935 1.00 89.44 166 TRP A O 1
ATOM 1406 N N . SER A 1 167 ? 14.867 -1.655 -33.369 1.00 90.50 167 SER A N 1
ATOM 1407 C CA . SER A 1 167 ? 13.826 -1.529 -34.386 1.00 90.50 167 SER A CA 1
ATOM 1408 C C . SER A 1 167 ? 12.458 -1.353 -33.718 1.00 90.50 167 SER A C 1
ATOM 1410 O O . SER A 1 167 ? 12.276 -1.685 -32.543 1.00 90.50 167 SER A O 1
ATOM 1412 N N . CYS A 1 168 ? 11.459 -0.895 -34.477 1.00 86.44 168 CYS A N 1
ATOM 1413 C CA . CYS A 1 168 ? 10.083 -0.797 -33.983 1.00 86.44 168 CYS A CA 1
ATOM 1414 C C . CYS A 1 168 ? 9.548 -2.140 -33.446 1.00 86.44 168 CYS A C 1
ATOM 1416 O O . CYS A 1 168 ? 8.831 -2.159 -32.442 1.00 86.44 168 CYS A O 1
ATOM 1418 N N . ASP A 1 169 ? 9.937 -3.257 -34.070 1.00 90.88 169 ASP A N 1
ATOM 1419 C CA . ASP A 1 169 ? 9.548 -4.601 -33.636 1.00 90.88 169 ASP A CA 1
ATOM 1420 C C . ASP A 1 169 ? 10.189 -4.959 -32.290 1.00 90.88 169 ASP A C 1
ATOM 1422 O O . ASP A 1 169 ? 9.493 -5.400 -31.376 1.00 90.88 169 ASP A O 1
ATOM 1426 N N . THR A 1 170 ? 11.490 -4.689 -32.121 1.00 90.81 170 THR A N 1
ATOM 1427 C CA . THR A 1 170 ? 12.196 -4.909 -30.849 1.00 90.81 170 THR A CA 1
ATOM 1428 C C . THR A 1 170 ? 11.613 -4.051 -29.727 1.00 90.81 170 THR A C 1
ATOM 1430 O O . THR A 1 170 ? 11.393 -4.558 -28.627 1.00 90.81 170 THR A O 1
ATOM 1433 N N . CYS A 1 171 ? 11.295 -2.780 -29.999 1.00 86.81 171 CYS A N 1
ATOM 1434 C CA . CYS A 1 171 ? 10.620 -1.908 -29.036 1.00 86.81 171 CYS A CA 1
ATOM 1435 C C . CYS A 1 171 ? 9.270 -2.495 -28.607 1.00 86.81 171 CYS A C 1
ATOM 1437 O O . CYS A 1 171 ? 8.985 -2.598 -27.415 1.00 86.81 171 CYS A O 1
ATOM 1439 N N . THR A 1 172 ? 8.454 -2.931 -29.568 1.00 88.06 172 THR A N 1
ATOM 1440 C CA . THR A 1 172 ? 7.129 -3.504 -29.291 1.00 88.06 172 THR A CA 1
ATOM 1441 C C . THR A 1 172 ? 7.231 -4.795 -28.480 1.00 88.06 172 THR A C 1
ATOM 1443 O O . THR A 1 172 ? 6.481 -5.002 -27.523 1.00 88.06 172 THR A O 1
ATOM 1446 N N . GLU A 1 173 ? 8.174 -5.668 -28.826 1.00 91.50 173 GLU A N 1
ATOM 1447 C CA . GLU A 1 173 ? 8.403 -6.917 -28.109 1.00 91.50 173 GLU A CA 1
ATOM 1448 C C . GLU A 1 173 ? 8.870 -6.669 -26.670 1.00 91.50 173 GLU A C 1
ATOM 1450 O O . GLU A 1 173 ? 8.295 -7.237 -25.736 1.00 91.50 173 GLU A O 1
ATOM 1455 N N . TYR A 1 174 ? 9.857 -5.789 -26.475 1.00 90.38 174 TYR A N 1
ATOM 1456 C CA . TYR A 1 174 ? 10.362 -5.440 -25.148 1.00 90.38 174 TYR A CA 1
ATOM 1457 C C . TYR A 1 174 ? 9.276 -4.784 -24.292 1.00 90.38 174 TYR A C 1
ATOM 1459 O O . TYR A 1 174 ? 9.096 -5.140 -23.126 1.00 90.38 174 TYR A O 1
ATOM 1467 N N . TRP A 1 175 ? 8.499 -3.864 -24.873 1.00 87.81 175 TRP A N 1
ATOM 1468 C CA . TRP A 1 175 ? 7.371 -3.241 -24.189 1.00 87.81 175 TRP A CA 1
ATOM 1469 C C . TRP A 1 175 ? 6.395 -4.291 -23.659 1.00 87.81 175 TRP A C 1
ATOM 1471 O O . TRP A 1 175 ? 6.070 -4.292 -22.474 1.00 87.81 175 TRP A O 1
ATOM 1481 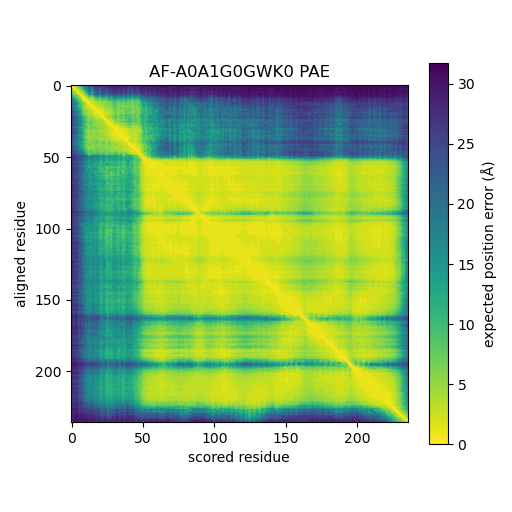N N . ASN A 1 176 ? 5.961 -5.217 -24.514 1.00 86.94 176 ASN A N 1
ATOM 1482 C CA . ASN A 1 176 ? 4.970 -6.222 -24.143 1.00 86.94 176 ASN A CA 1
ATOM 1483 C C . ASN A 1 176 ? 5.510 -7.232 -23.121 1.00 86.94 176 ASN A C 1
ATOM 1485 O O . ASN A 1 176 ? 4.804 -7.591 -22.177 1.00 86.94 176 ASN A O 1
ATOM 1489 N N . LYS A 1 177 ? 6.752 -7.696 -23.295 1.00 88.81 177 LYS A N 1
ATOM 1490 C CA . LYS A 1 177 ? 7.329 -8.759 -22.460 1.00 88.81 177 LYS A CA 1
ATOM 1491 C C . LYS A 1 177 ? 7.878 -8.254 -21.130 1.00 88.81 177 LYS A C 1
ATOM 1493 O O . LYS A 1 177 ? 7.762 -8.969 -20.140 1.00 88.81 177 LYS A O 1
ATOM 1498 N N . SER A 1 178 ? 8.430 -7.046 -21.087 1.00 88.19 178 SER A N 1
ATOM 1499 C CA . SER A 1 178 ? 9.086 -6.508 -19.892 1.00 88.19 178 SER A CA 1
ATOM 1500 C C . SER A 1 178 ? 8.222 -5.447 -19.217 1.00 88.19 178 SER A C 1
ATOM 1502 O O . SER A 1 178 ? 7.686 -5.689 -18.137 1.00 88.19 178 SER A O 1
ATOM 1504 N N . VAL A 1 179 ? 7.998 -4.306 -19.874 1.00 86.81 179 VAL A N 1
ATOM 1505 C CA . VAL A 1 179 ? 7.351 -3.147 -19.235 1.00 86.81 179 VAL A CA 1
ATOM 1506 C C . VAL A 1 179 ? 5.888 -3.428 -18.896 1.00 86.81 179 VAL A C 1
ATOM 1508 O O . VAL A 1 179 ? 5.456 -3.239 -17.761 1.00 86.81 179 VAL A O 1
ATOM 1511 N N . TYR A 1 180 ? 5.109 -3.891 -19.872 1.00 84.50 180 TYR A N 1
ATOM 1512 C CA . TYR A 1 180 ? 3.670 -4.092 -19.726 1.00 84.50 180 TYR A CA 1
ATOM 1513 C C . TYR A 1 180 ? 3.335 -5.202 -18.728 1.00 84.50 180 TYR A C 1
ATOM 1515 O O . TYR A 1 180 ? 2.377 -5.072 -17.968 1.00 84.50 180 TYR A O 1
ATOM 1523 N N . THR A 1 181 ? 4.138 -6.267 -18.703 1.00 85.81 181 THR A N 1
ATOM 1524 C CA . THR A 1 181 ? 3.969 -7.371 -17.752 1.00 85.81 181 THR A CA 1
ATOM 1525 C C . THR A 1 181 ? 4.171 -6.881 -16.322 1.00 85.81 181 THR A C 1
ATOM 1527 O O . THR A 1 181 ? 3.269 -7.031 -15.507 1.00 85.81 181 THR A O 1
ATOM 1530 N N . ILE A 1 182 ? 5.279 -6.187 -16.039 1.00 87.56 182 ILE A N 1
ATOM 1531 C CA . ILE A 1 182 ? 5.554 -5.658 -14.693 1.00 87.56 182 ILE A CA 1
ATOM 1532 C C . ILE A 1 182 ? 4.516 -4.600 -14.301 1.00 87.56 182 ILE A C 1
ATOM 1534 O O . ILE A 1 182 ? 4.039 -4.576 -13.170 1.00 87.56 182 ILE A O 1
ATOM 1538 N N . ARG A 1 183 ? 4.106 -3.748 -15.249 1.00 84.06 183 ARG A N 1
ATOM 1539 C CA . ARG A 1 183 ? 3.102 -2.705 -15.011 1.00 84.06 183 ARG A CA 1
ATOM 1540 C C . ARG A 1 183 ? 1.744 -3.263 -14.576 1.00 84.06 183 ARG A C 1
ATOM 1542 O O . ARG A 1 183 ? 1.018 -2.568 -13.875 1.00 84.06 183 ARG A O 1
ATOM 1549 N N . LYS A 1 184 ? 1.371 -4.481 -14.974 1.00 84.25 184 LYS A N 1
ATOM 1550 C CA . LYS A 1 184 ? 0.124 -5.117 -14.504 1.00 84.25 184 LYS A CA 1
ATOM 1551 C C . LYS A 1 184 ? 0.161 -5.513 -13.032 1.00 84.25 184 LYS A C 1
ATOM 1553 O O . LYS A 1 184 ? -0.898 -5.659 -12.427 1.00 84.25 184 LYS A O 1
ATOM 1558 N N . ASP A 1 185 ? 1.359 -5.651 -12.483 1.00 86.94 185 ASP A N 1
ATOM 1559 C CA . ASP A 1 185 ? 1.599 -6.156 -11.137 1.00 86.94 185 ASP A CA 1
ATOM 1560 C C . ASP A 1 185 ? 1.923 -5.032 -10.138 1.00 86.94 185 ASP A C 1
ATOM 1562 O O . ASP A 1 185 ? 2.274 -5.297 -8.985 1.00 86.94 185 ASP A O 1
ATOM 1566 N N . VAL A 1 186 ? 1.820 -3.763 -10.547 1.00 91.50 186 VAL A N 1
ATOM 1567 C CA . VAL A 1 186 ? 2.028 -2.624 -9.641 1.00 91.50 186 VAL A CA 1
ATOM 1568 C C . VAL A 1 186 ? 0.808 -2.413 -8.736 1.00 91.50 186 VAL A C 1
ATOM 1570 O O . VAL A 1 186 ? -0.322 -2.628 -9.181 1.00 91.50 186 VAL A O 1
ATOM 1573 N N . PRO A 1 187 ? 0.997 -1.942 -7.490 1.00 93.88 187 PRO A N 1
ATOM 1574 C CA . PRO A 1 187 ? -0.110 -1.499 -6.649 1.00 93.88 187 PRO A CA 1
ATOM 1575 C C . PRO A 1 187 ? -0.941 -0.391 -7.317 1.00 93.88 187 PRO A C 1
ATOM 1577 O O . PRO A 1 187 ? -0.417 0.424 -8.085 1.00 93.88 187 PRO A O 1
ATOM 1580 N N . ALA A 1 188 ? -2.235 -0.314 -6.993 1.00 91.12 188 ALA A N 1
ATOM 1581 C CA . ALA A 1 188 ? -3.170 0.559 -7.706 1.00 91.12 188 ALA A CA 1
ATOM 1582 C C . ALA A 1 188 ? -2.784 2.046 -7.701 1.00 91.12 188 ALA A C 1
ATOM 1584 O O . ALA A 1 188 ? -2.918 2.680 -8.744 1.00 91.12 188 ALA A O 1
ATOM 1585 N N . HIS A 1 189 ? -2.264 2.612 -6.601 1.00 90.31 189 HIS A N 1
ATOM 1586 C CA . HIS A 1 189 ? -1.829 4.019 -6.596 1.00 90.31 189 HIS A CA 1
ATOM 1587 C C . HIS A 1 189 ? -0.752 4.307 -7.648 1.00 90.31 189 HIS A C 1
ATOM 1589 O O . HIS A 1 189 ? -0.803 5.358 -8.277 1.00 90.31 189 HIS A O 1
ATOM 1595 N N . VAL A 1 190 ? 0.168 3.375 -7.923 1.00 90.44 190 VAL A N 1
ATOM 1596 C CA . VAL A 1 190 ? 1.155 3.528 -9.005 1.00 90.44 190 VAL A CA 1
ATOM 1597 C C . VAL A 1 190 ? 0.439 3.542 -10.355 1.00 90.44 190 VAL A C 1
ATOM 1599 O O . VAL A 1 190 ? 0.663 4.422 -11.183 1.00 90.44 190 VAL A O 1
ATOM 1602 N N . ALA A 1 191 ? -0.482 2.600 -10.578 1.00 86.75 191 ALA A N 1
ATOM 1603 C CA . ALA A 1 191 ? -1.259 2.527 -11.815 1.00 86.75 191 ALA A CA 1
ATOM 1604 C C . ALA A 1 191 ? -2.199 3.733 -12.021 1.00 86.75 191 ALA A C 1
ATOM 1606 O O . ALA A 1 191 ? -2.498 4.084 -13.165 1.00 86.75 191 ALA A O 1
ATOM 1607 N N . ASN A 1 192 ? -2.674 4.354 -10.940 1.00 83.69 192 ASN A N 1
ATOM 1608 C CA . ASN A 1 192 ? -3.581 5.500 -10.952 1.00 83.69 192 ASN A CA 1
ATOM 1609 C C . ASN A 1 192 ? -2.829 6.829 -11.101 1.00 83.69 192 ASN A C 1
ATOM 1611 O O . ASN A 1 192 ? -3.199 7.631 -11.956 1.00 83.69 192 ASN A O 1
ATOM 1615 N N . ASN A 1 193 ? -1.760 7.037 -10.329 1.00 75.94 193 ASN A N 1
ATOM 1616 C CA . ASN A 1 193 ? -1.005 8.293 -10.299 1.00 75.94 193 ASN A CA 1
ATOM 1617 C C . ASN A 1 193 ? -0.015 8.414 -11.460 1.00 75.94 193 ASN A C 1
ATOM 1619 O O . ASN A 1 193 ? 0.247 9.511 -11.950 1.00 75.94 193 ASN A O 1
ATOM 1623 N N . CYS A 1 194 ? 0.498 7.294 -11.967 1.00 76.75 194 CYS A N 1
ATOM 1624 C CA . CYS A 1 194 ? 1.442 7.288 -13.078 1.00 76.75 194 CYS A CA 1
ATOM 1625 C C . CYS A 1 194 ? 0.722 6.979 -14.412 1.00 76.75 194 CYS A C 1
ATOM 1627 O O . CYS A 1 194 ? 1.212 6.243 -15.262 1.00 76.75 194 CYS A O 1
ATOM 1629 N N . ARG A 1 195 ? -0.477 7.521 -14.660 1.00 68.12 195 ARG A N 1
ATOM 1630 C CA . ARG A 1 195 ? -1.113 7.401 -15.988 1.00 68.12 195 ARG A CA 1
ATOM 1631 C C . ARG A 1 195 ? -0.523 8.432 -16.941 1.00 68.12 195 ARG A C 1
ATOM 1633 O O . ARG A 1 195 ? -0.970 9.572 -16.961 1.00 68.12 195 ARG A O 1
ATOM 1640 N N . ARG A 1 196 ? 0.479 8.041 -17.732 1.00 70.56 196 ARG A N 1
ATOM 1641 C CA . ARG A 1 196 ? 1.035 8.902 -18.785 1.00 70.56 196 ARG A CA 1
ATOM 1642 C C . ARG A 1 196 ? 1.140 8.191 -20.126 1.00 70.56 196 ARG A C 1
ATOM 1644 O O . ARG A 1 196 ? 1.451 7.003 -20.189 1.00 70.56 196 ARG A O 1
ATOM 1651 N N . GLU A 1 197 ? 0.848 8.952 -21.179 1.00 64.88 197 GLU A N 1
ATOM 1652 C CA . GLU A 1 197 ? 0.875 8.505 -22.577 1.00 64.88 197 GLU A CA 1
ATOM 1653 C C . GLU A 1 197 ? 2.307 8.364 -23.106 1.00 64.88 197 GLU A C 1
ATOM 1655 O O . GLU A 1 197 ? 2.562 7.561 -23.999 1.00 64.88 197 GLU A O 1
ATOM 1660 N N . ARG A 1 198 ? 3.255 9.119 -22.532 1.00 76.50 198 ARG A N 1
ATOM 1661 C CA . ARG A 1 198 ? 4.674 9.081 -22.897 1.00 76.50 198 ARG A CA 1
ATOM 1662 C C . ARG A 1 198 ? 5.498 8.349 -21.847 1.00 76.50 198 ARG A C 1
ATOM 1664 O O . ARG A 1 198 ? 5.352 8.568 -20.646 1.00 76.50 198 ARG A O 1
ATOM 1671 N N . ILE A 1 199 ? 6.398 7.498 -22.329 1.00 79.00 199 ILE A N 1
ATOM 1672 C CA . ILE A 1 199 ? 7.207 6.594 -21.504 1.00 79.00 199 ILE A CA 1
ATOM 1673 C C . ILE A 1 199 ? 8.232 7.338 -20.634 1.00 79.00 199 ILE A C 1
ATOM 1675 O O . ILE A 1 199 ? 8.282 7.023 -19.447 1.00 79.00 199 ILE A O 1
ATOM 1679 N N . PRO A 1 200 ? 8.990 8.341 -21.131 1.00 83.88 200 PRO A N 1
ATOM 1680 C CA . PRO A 1 200 ? 9.900 9.111 -20.276 1.00 83.88 200 PRO A CA 1
ATOM 1681 C C . PRO A 1 200 ? 9.175 9.778 -19.104 1.00 83.88 200 PRO A C 1
ATOM 1683 O O . PRO A 1 200 ? 9.642 9.743 -17.968 1.00 83.88 200 PRO A O 1
ATOM 1686 N N . ASP A 1 201 ? 7.977 10.303 -19.364 1.00 86.81 201 ASP A N 1
ATOM 1687 C CA . ASP A 1 201 ? 7.155 10.929 -18.335 1.00 86.81 201 ASP A CA 1
ATOM 1688 C C . ASP A 1 201 ? 6.639 9.902 -17.312 1.00 86.81 201 ASP A C 1
ATOM 1690 O O . ASP A 1 201 ? 6.509 10.214 -16.128 1.00 86.81 201 ASP A O 1
ATOM 1694 N N . TYR A 1 202 ? 6.329 8.680 -17.760 1.00 87.06 202 TYR A N 1
ATOM 1695 C CA . TYR A 1 202 ? 5.943 7.574 -16.883 1.00 87.06 202 TYR A CA 1
ATOM 1696 C C . TYR A 1 202 ? 7.107 7.114 -15.998 1.00 87.06 202 TYR A C 1
ATOM 1698 O O . TYR A 1 202 ? 6.912 6.961 -14.795 1.00 87.06 202 TYR A O 1
ATOM 1706 N N . LEU A 1 203 ? 8.308 6.950 -16.567 1.00 90.25 203 LEU A N 1
ATOM 1707 C CA . LEU A 1 203 ? 9.529 6.622 -15.825 1.00 90.25 203 LEU A CA 1
ATOM 1708 C C . LEU A 1 203 ? 9.787 7.648 -14.721 1.00 90.25 203 LEU A C 1
ATOM 1710 O O . LEU A 1 203 ? 9.915 7.267 -13.563 1.00 90.25 203 LEU A O 1
ATOM 1714 N N . HIS A 1 204 ? 9.791 8.937 -15.068 1.00 90.69 204 HIS A N 1
ATOM 1715 C CA . HIS A 1 204 ? 10.008 10.004 -14.094 1.00 90.69 204 HIS A CA 1
ATOM 1716 C C . HIS A 1 204 ? 8.967 9.961 -12.967 1.00 90.69 204 HIS A C 1
ATOM 1718 O O . HIS A 1 204 ? 9.335 9.951 -11.798 1.00 90.69 204 HIS A O 1
ATOM 1724 N N . ALA A 1 205 ? 7.680 9.817 -13.304 1.00 91.06 205 ALA A N 1
ATOM 1725 C CA . ALA A 1 205 ? 6.614 9.750 -12.306 1.00 91.06 205 ALA A CA 1
ATOM 1726 C C . ALA A 1 205 ? 6.743 8.548 -11.351 1.00 91.06 205 ALA A C 1
ATOM 1728 O O . ALA A 1 205 ? 6.452 8.681 -10.164 1.00 91.06 205 ALA A O 1
ATOM 1729 N N . VAL A 1 206 ? 7.149 7.375 -11.851 1.00 92.12 206 VAL A N 1
ATOM 1730 C CA . VAL A 1 206 ? 7.347 6.177 -11.017 1.00 92.12 206 VAL A CA 1
ATOM 1731 C C . VAL A 1 206 ? 8.563 6.344 -10.103 1.00 92.12 206 VAL A C 1
ATOM 1733 O O . VAL A 1 206 ? 8.478 6.003 -8.924 1.00 92.12 206 VAL A O 1
ATOM 1736 N N . THR A 1 207 ? 9.667 6.890 -10.619 1.00 93.25 207 THR A N 1
ATOM 1737 C CA . THR A 1 207 ? 10.878 7.160 -9.831 1.00 93.25 207 THR A CA 1
ATOM 1738 C C . THR A 1 207 ? 10.605 8.176 -8.723 1.00 93.25 207 THR A C 1
ATOM 1740 O O . THR A 1 207 ? 10.900 7.901 -7.562 1.00 93.25 207 THR A O 1
ATOM 1743 N N . ASP A 1 208 ? 9.953 9.296 -9.043 1.00 93.12 208 ASP A N 1
ATOM 1744 C CA . ASP A 1 208 ? 9.605 10.330 -8.064 1.00 93.12 208 ASP A CA 1
ATOM 1745 C C . ASP A 1 208 ? 8.696 9.777 -6.957 1.00 93.12 208 ASP A C 1
ATOM 1747 O O . ASP A 1 208 ? 8.890 10.062 -5.770 1.00 93.12 208 ASP A O 1
ATOM 1751 N N . LEU A 1 209 ? 7.704 8.957 -7.328 1.00 92.69 209 LEU A N 1
ATOM 1752 C CA . LEU A 1 209 ? 6.814 8.298 -6.375 1.00 92.69 209 LEU A CA 1
ATOM 1753 C C . LEU A 1 209 ? 7.591 7.349 -5.455 1.00 92.69 209 LEU A C 1
ATOM 1755 O O . LEU A 1 209 ? 7.382 7.372 -4.240 1.00 92.69 209 LEU A O 1
ATOM 1759 N N . TYR A 1 210 ? 8.495 6.542 -6.012 1.00 93.88 210 TYR A N 1
ATOM 1760 C CA . TYR A 1 210 ? 9.340 5.622 -5.253 1.00 93.88 210 TYR A CA 1
ATOM 1761 C C . TYR A 1 210 ? 10.216 6.363 -4.234 1.00 93.88 210 TYR A C 1
ATOM 1763 O O . TYR A 1 210 ? 10.197 6.023 -3.046 1.00 93.88 210 TYR A O 1
ATOM 1771 N N . GLU A 1 211 ? 10.933 7.401 -4.672 1.00 94.75 211 GLU A N 1
ATOM 1772 C CA . GLU A 1 211 ? 11.811 8.204 -3.815 1.00 94.75 211 GLU A CA 1
ATOM 1773 C C . GLU A 1 211 ? 11.023 8.922 -2.717 1.00 94.75 211 GLU A C 1
ATOM 1775 O O . GLU A 1 211 ? 11.384 8.869 -1.537 1.00 94.75 211 GLU A O 1
ATOM 1780 N N . THR A 1 212 ? 9.898 9.541 -3.082 1.00 95.31 212 THR A N 1
ATOM 1781 C CA . THR A 1 212 ? 9.020 10.230 -2.128 1.00 95.31 212 THR A CA 1
ATOM 1782 C C . THR A 1 212 ? 8.522 9.269 -1.056 1.00 95.31 212 THR A C 1
ATOM 1784 O O . THR A 1 212 ? 8.593 9.576 0.135 1.00 95.31 212 THR A O 1
ATOM 1787 N N . SER A 1 213 ? 8.065 8.083 -1.455 1.00 93.94 213 SER A N 1
ATOM 1788 C CA . SER A 1 213 ? 7.513 7.095 -0.527 1.00 93.94 213 SER A CA 1
ATOM 1789 C C . SER A 1 213 ? 8.572 6.556 0.436 1.00 93.94 213 SER A C 1
ATOM 1791 O O . SER A 1 213 ? 8.292 6.406 1.625 1.00 93.94 213 SER A O 1
ATOM 1793 N N . HIS A 1 214 ? 9.808 6.352 -0.032 1.00 93.94 214 HIS A N 1
ATOM 1794 C CA . HIS A 1 214 ? 10.935 5.957 0.822 1.00 93.94 214 HIS A CA 1
ATOM 1795 C C . HIS A 1 214 ? 11.306 7.041 1.833 1.00 93.94 214 HIS A C 1
ATOM 1797 O O . HIS A 1 214 ? 11.481 6.749 3.019 1.00 93.94 214 HIS A O 1
ATOM 1803 N N . ASN A 1 215 ? 11.371 8.297 1.390 1.00 95.56 215 ASN A N 1
ATOM 1804 C CA . ASN A 1 215 ? 11.639 9.431 2.272 1.00 95.56 215 ASN A CA 1
ATOM 1805 C C . ASN A 1 215 ? 10.545 9.570 3.342 1.00 95.56 215 ASN A C 1
ATOM 1807 O O . ASN A 1 215 ? 10.840 9.751 4.527 1.00 95.56 215 ASN A O 1
ATOM 1811 N N . MET A 1 216 ? 9.279 9.421 2.944 1.00 96.19 216 MET A N 1
ATOM 1812 C CA . MET A 1 216 ? 8.133 9.469 3.853 1.00 96.19 216 MET A CA 1
ATOM 1813 C C . MET A 1 216 ? 8.131 8.303 4.846 1.00 96.19 216 MET A C 1
ATOM 1815 O O . MET A 1 216 ? 7.863 8.514 6.027 1.00 96.19 216 MET A O 1
ATOM 1819 N N . LEU A 1 217 ? 8.489 7.094 4.411 1.00 94.62 217 LEU A N 1
ATOM 1820 C CA . LEU A 1 217 ? 8.616 5.929 5.285 1.00 94.62 217 LEU A CA 1
ATOM 1821 C C . LEU A 1 217 ? 9.754 6.097 6.306 1.00 94.62 217 LEU A C 1
ATOM 1823 O O . LEU A 1 217 ? 9.585 5.774 7.483 1.00 94.62 217 LEU A O 1
ATOM 1827 N N . ALA A 1 218 ? 10.905 6.632 5.888 1.00 94.06 218 ALA A N 1
ATOM 1828 C CA . ALA A 1 218 ? 12.014 6.927 6.794 1.00 94.06 218 ALA A CA 1
ATOM 1829 C C . ALA A 1 218 ? 11.611 7.957 7.861 1.00 94.06 218 ALA A C 1
ATOM 1831 O O . ALA A 1 218 ? 11.897 7.772 9.047 1.00 94.06 218 ALA A O 1
ATOM 1832 N N . LYS A 1 219 ? 10.889 9.008 7.454 1.00 93.75 219 LYS A N 1
ATOM 1833 C CA . LYS A 1 219 ? 10.339 10.014 8.367 1.00 93.75 219 LYS A CA 1
ATOM 1834 C C . LYS A 1 219 ? 9.329 9.405 9.342 1.00 93.75 219 LYS A C 1
ATOM 1836 O O . LYS A 1 219 ? 9.435 9.631 10.544 1.00 93.75 219 LYS A O 1
ATOM 1841 N N . LEU A 1 220 ? 8.411 8.574 8.846 1.00 92.88 220 LEU A N 1
ATOM 1842 C CA . LEU A 1 220 ? 7.417 7.876 9.662 1.00 92.88 220 LEU A CA 1
ATOM 1843 C C . LEU A 1 220 ? 8.067 7.044 10.774 1.00 92.88 220 LEU A C 1
ATOM 1845 O O . LEU A 1 220 ? 7.655 7.126 11.930 1.00 92.88 220 LEU A O 1
ATOM 1849 N N . LYS A 1 221 ? 9.108 6.274 10.438 1.00 92.06 221 LYS A N 1
ATOM 1850 C CA . LYS A 1 221 ? 9.865 5.468 11.409 1.00 92.06 221 LYS A CA 1
ATOM 1851 C C . LYS A 1 221 ? 10.433 6.329 12.532 1.00 92.06 221 LYS A C 1
ATOM 1853 O O . LYS A 1 221 ? 10.282 5.992 13.704 1.00 92.06 221 LYS A O 1
ATOM 1858 N N . GLN A 1 222 ? 11.055 7.454 12.184 1.00 89.94 222 GLN A N 1
ATOM 1859 C CA . GLN A 1 222 ? 11.597 8.386 13.174 1.00 89.94 222 GLN A CA 1
ATOM 1860 C C . GLN A 1 222 ? 10.493 8.961 14.071 1.00 89.94 222 GLN A C 1
ATOM 1862 O O . GLN A 1 222 ? 10.642 8.976 15.292 1.00 89.94 222 GLN A O 1
ATOM 1867 N N . GLU A 1 223 ? 9.372 9.389 13.489 1.00 88.19 223 GLU A N 1
ATOM 1868 C CA . GLU A 1 223 ? 8.256 9.980 14.233 1.00 88.19 223 GLU A CA 1
ATOM 1869 C C . GLU A 1 223 ? 7.593 8.987 15.196 1.00 88.19 223 GLU A C 1
ATOM 1871 O O . GLU A 1 223 ? 7.381 9.320 16.364 1.00 88.19 223 GLU A O 1
ATOM 1876 N N . LEU A 1 224 ? 7.306 7.761 14.745 1.00 86.19 224 LEU A N 1
ATOM 1877 C CA . LEU A 1 224 ? 6.688 6.732 15.585 1.00 86.19 224 LEU A CA 1
ATOM 1878 C C . LEU A 1 224 ? 7.605 6.300 16.736 1.00 86.19 224 LEU A C 1
ATOM 1880 O O . LEU A 1 224 ? 7.133 6.152 17.868 1.00 86.19 224 LEU A O 1
ATOM 1884 N N . MET A 1 225 ? 8.913 6.172 16.480 1.00 79.81 225 MET A N 1
ATOM 1885 C CA . MET A 1 225 ? 9.897 5.897 17.531 1.00 79.81 225 MET A CA 1
ATOM 1886 C C . MET A 1 225 ? 9.941 7.023 18.572 1.00 79.81 225 MET A C 1
ATOM 1888 O O . MET A 1 225 ? 9.881 6.757 19.773 1.00 79.81 225 MET A O 1
ATOM 1892 N N . LEU A 1 226 ? 9.994 8.288 18.137 1.00 80.94 226 LEU A N 1
ATOM 1893 C CA . LEU A 1 226 ? 10.031 9.435 19.049 1.00 80.94 226 LEU A CA 1
ATOM 1894 C C . LEU A 1 226 ? 8.761 9.526 19.902 1.00 80.94 226 LEU A C 1
ATOM 1896 O O . LEU A 1 226 ? 8.853 9.705 21.117 1.00 80.94 226 LEU A O 1
ATOM 1900 N N . GLN A 1 227 ? 7.577 9.368 19.304 1.00 72.75 227 GLN A N 1
ATOM 1901 C CA . GLN A 1 227 ? 6.313 9.464 20.040 1.00 72.75 227 GLN A CA 1
ATOM 1902 C C . GLN A 1 227 ? 6.181 8.401 21.138 1.00 72.75 227 GLN A C 1
ATOM 1904 O O . GLN A 1 227 ? 5.698 8.716 22.226 1.00 72.75 227 GLN A O 1
ATOM 1909 N N . CYS A 1 228 ? 6.666 7.179 20.908 1.00 62.62 228 CYS A N 1
ATOM 1910 C CA . CYS A 1 228 ? 6.662 6.139 21.938 1.00 62.62 228 CYS A CA 1
ATOM 1911 C C . CYS A 1 228 ? 7.653 6.442 23.075 1.00 62.62 228 CYS A C 1
ATOM 1913 O O . CYS A 1 228 ? 7.321 6.248 24.245 1.00 62.62 228 CYS A O 1
ATOM 1915 N N . VAL A 1 229 ? 8.828 7.010 22.769 1.00 61.06 229 VAL A N 1
ATOM 1916 C CA . VAL A 1 229 ? 9.794 7.457 23.792 1.00 61.06 229 VAL A CA 1
ATOM 1917 C C . VAL A 1 229 ? 9.218 8.575 24.671 1.00 61.06 229 VAL A C 1
ATOM 1919 O O . VAL A 1 229 ? 9.466 8.592 25.878 1.00 61.06 229 VAL A O 1
ATOM 1922 N N . PHE A 1 230 ? 8.431 9.493 24.104 1.00 57.81 230 PHE A N 1
ATOM 1923 C CA . PHE A 1 230 ? 7.792 10.569 24.869 1.00 57.81 230 PHE A CA 1
ATOM 1924 C C . PHE A 1 230 ? 6.598 10.091 25.710 1.00 57.81 230 PHE A C 1
ATOM 1926 O O . PHE A 1 230 ? 6.447 10.553 26.840 1.00 57.81 230 PHE A O 1
ATOM 1933 N N . GLN A 1 231 ? 5.798 9.132 25.228 1.00 54.72 231 GLN A N 1
ATOM 1934 C CA . GLN A 1 231 ? 4.686 8.552 26.002 1.00 54.72 231 GLN A CA 1
ATOM 1935 C C . GLN A 1 231 ? 5.154 7.758 27.235 1.00 54.72 231 GLN A C 1
ATOM 1937 O O . GLN A 1 231 ? 4.456 7.735 28.243 1.00 54.72 231 GLN A O 1
ATOM 1942 N N . LEU A 1 232 ? 6.357 7.174 27.206 1.00 49.47 232 LEU A N 1
ATOM 1943 C CA . LEU A 1 232 ? 6.967 6.506 28.367 1.00 49.47 232 LEU A CA 1
ATOM 1944 C C . LEU A 1 232 ? 7.474 7.478 29.452 1.00 49.47 232 LEU A C 1
ATOM 1946 O O . LEU A 1 232 ? 7.849 7.037 30.537 1.00 49.47 232 LEU A O 1
ATOM 1950 N N . ARG A 1 233 ? 7.521 8.790 29.176 1.00 43.22 233 ARG A N 1
ATOM 1951 C CA . ARG A 1 233 ? 8.071 9.813 30.088 1.00 43.22 233 ARG A CA 1
ATOM 1952 C C . ARG A 1 233 ? 7.025 10.699 30.759 1.00 43.22 233 ARG A C 1
ATOM 1954 O O . ARG A 1 233 ? 7.401 11.527 31.585 1.00 43.22 233 ARG A O 1
ATOM 1961 N N . THR A 1 234 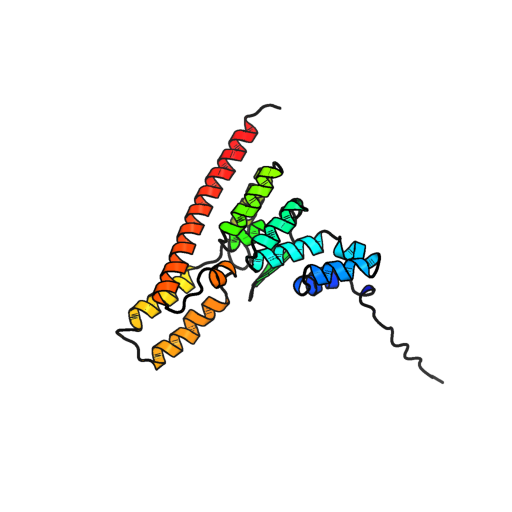? 5.744 10.553 30.440 1.00 37.66 234 THR A N 1
ATOM 1962 C CA . THR A 1 234 ? 4.667 11.278 31.127 1.00 37.66 234 THR A CA 1
ATOM 1963 C C . THR A 1 234 ? 4.109 10.407 32.255 1.00 37.66 234 THR A C 1
ATOM 1965 O O . THR A 1 234 ? 3.487 9.389 31.948 1.00 37.66 234 THR A O 1
ATOM 1968 N N . PRO A 1 235 ? 4.323 10.754 33.540 1.00 41.78 235 PRO A N 1
ATOM 1969 C CA . PRO A 1 235 ? 3.676 10.049 34.638 1.00 41.78 235 PRO A CA 1
ATOM 1970 C C . PRO A 1 235 ? 2.164 10.302 34.583 1.00 41.78 235 PRO A C 1
ATOM 1972 O O . PRO A 1 235 ? 1.735 11.434 34.350 1.00 41.78 235 PRO A O 1
ATOM 1975 N N . SER A 1 236 ? 1.391 9.230 34.762 1.00 42.56 236 SER A N 1
ATOM 1976 C CA . SER A 1 236 ? -0.061 9.239 34.982 1.00 42.56 236 SER A CA 1
ATOM 1977 C C . SER A 1 236 ? -0.449 9.952 36.269 1.00 42.56 236 SER A C 1
ATOM 1979 O O . SER A 1 236 ? 0.259 9.696 37.272 1.00 42.56 236 SER A O 1
#

Secondary structure (DSSP, 8-state):
------------TTSS-HHHIIIIITTT--HHHHHHHHHH-HHHHHHHSSHHHHHHHHHHHHHTT-HHHHHHHHHH-GGGGG-EEEEEETTEEEEEEEHHHHHHHHT-HHHHHHHHHHHHHTT-HHHHHHHHHHHHHH-BTTBSS---HHHHHHHHHHHHHHTTT--HHHHHHHIIIIIHHHHHTS-HHHHHHT--SSHHHHHHHHHHHHHHHHHHHHHHHHHHHHHHHHHTTS--

Mean predicted aligned error: 9.99 Å

Nearest PDB structures (foldseek):
  6lbn-assembly1_A  TM=4.871E-01  e=7.182E-01  Homo sapiens
  6lbn-assembly2_B  TM=4.926E-01  e=9.994E-01  Homo sapiens
  6le6-assembly1_A  TM=3.487E-01  e=3.889E-01  Homo sapiens
  8q7r-assembly1_H  TM=4.871E-01  e=2.229E+00  Homo sapiens
  6xkc-assembly1_A  TM=2.997E-01  e=7.893E-01  Homo sapiens

Radius of gyration: 22.56 Å; Cα contacts (8 Å, |Δi|>4): 234; chains: 1; bounding box: 60×62×69 Å

pLDDT: mean 83.69, std 14.87, range [37.66, 98.5]

Foldseek 3Di:
DDPDPPPPPPDDPLNDPLCCCLQPVLLVDDPVRLVVQLPPDVSSVCSSPPLSSLLSNLLSCLLLVVQVVNLVSCVVPLVSQLFFAWHDHQPDIFGGAGSLQVCLQQLVLSNNVSNVVSCVVVVNLVSSVVNLVCLQVPNTPCGSHHDCVQQLVLLVVLVVQVPPPDDPVRSVVSCVPRNVVVLSRHRNCLVVQLDDPDSVSSSVRSVVSVVVSVVSVVVSNVVSVVVVVVVVVDDD

Sequence (236 aa):
MFRDEFQSKIFTLADLPSEILQNRMACWLDAQDLSHFSQTSHSYYTLFKYPPLKVAYLLKQVVKSDYDSVETILEQDASLLLRKGQARDCCRTFQDITAFQYALWALDWQMWTIMLFYFYKKKQMSQALQQLEELESRGTPYGIYYDFMPLIISLDNYVKYSDCWWSCDTCTEYWNKSVYTIRKDVPAHVANNCRRERIPDYLHAVTDLYETSHNMLAKLKQELMLQCVFQLRTPS

Solvent-accessible surface area (backbone atoms only — not comparable to full-atom values): 13375 Å² total; per-residue (Å²): 135,85,84,79,80,81,74,76,77,80,81,50,86,83,74,51,57,68,66,55,53,41,72,53,49,38,75,72,51,52,76,65,55,47,50,56,48,28,71,74,38,72,68,37,28,54,54,57,69,27,66,68,32,53,35,27,44,49,24,52,30,56,47,59,53,38,62,69,63,42,52,56,50,38,73,76,46,54,71,48,60,80,40,63,31,58,36,76,47,94,87,46,74,46,73,76,39,26,52,53,48,48,25,55,22,59,49,38,55,72,58,38,51,57,50,49,53,49,28,53,77,69,73,36,51,69,57,56,43,51,45,51,54,49,35,70,73,70,38,50,103,75,44,54,46,63,77,59,59,69,53,52,53,41,40,51,52,46,68,70,35,47,84,80,74,44,53,74,66,54,43,54,51,46,40,57,69,48,44,51,51,50,59,62,68,52,52,36,53,58,61,64,74,42,70,56,96,48,66,71,63,27,44,51,45,50,51,53,49,52,54,50,27,52,55,50,49,56,50,47,55,54,51,50,54,51,52,53,59,54,61,74,68,59,84,130